Protein AF-A0A6M1UFU8-F1 (afdb_monomer_lite)

Sequence (284 aa):
MKVVQSGPVRTQIQKFKRFLEKAVMFPFAAKMNDRFYYKVQYWKWGRNEVVGYLIMRPDGELVPRNEAAPVLKLFEGYNVGAHKWRREVAMEKNKPVGMYKEKLEYLQALRPYYDDRMDNTLKQDMEKMIDMCRYMAGSRERISVIYEKGSQNINQMLARGYLTPEDYQTLSNLLNEVNFINYQGLRKQAATWDSVDRLAELFARQDVALDVELHKKRKRLNKLLQTYTRGKLRKMAEDSIRTYETYTPDKHAVFHSVDELIDAFDRQDEINFQKVNMPLLRNP

Radius of gyration: 25.75 Å; chains: 1; bounding box: 59×34×74 Å

Secondary structure (DSSP, 8-state):
------HHHHHHHHHHPPTTEEEEE-SSEEEETTEEEEEEEEEETTSS-EEEEEEE-TTSPBPPHHHHHHHHHHHHHHHHHHHHIIIIIHHHTT---HHHHHHHHHHHHHHHHHGGG--HHHHHHHHHHHHHHHHHHHHHHHHHHHHHHHHHHHHHHHHHTEE-HHHHHHHHHHHHHHHHHHHHHHHHHHTTHHHHHHHHHHHHH------HHHHHHHHHHHHHHHHHT-HHHHHHHHHHHHHHHT-STTS-----SHHHHHHHHHHHHHHHIIIIIGGGB---

Structure (mmCIF, N/CA/C/O backbone):
data_AF-A0A6M1UFU8-F1
#
_entry.id   AF-A0A6M1UFU8-F1
#
loop_
_atom_site.group_PDB
_atom_site.id
_atom_site.type_symbol
_atom_site.label_atom_id
_atom_site.label_alt_id
_atom_site.label_comp_id
_atom_site.label_asym_id
_atom_site.label_entity_id
_atom_site.label_seq_id
_atom_site.pdbx_PDB_ins_code
_atom_site.Cartn_x
_atom_site.Cartn_y
_atom_site.Cartn_z
_atom_site.occupancy
_atom_site.B_iso_or_equiv
_atom_site.auth_seq_id
_atom_site.auth_comp_id
_atom_site.auth_asym_id
_atom_site.auth_atom_id
_atom_site.pdbx_PDB_model_num
ATOM 1 N N . MET A 1 1 ? -0.886 -4.504 -27.077 1.00 83.38 1 MET A N 1
ATOM 2 C CA . MET A 1 1 ? 0.442 -4.637 -27.728 1.00 83.38 1 MET A CA 1
ATOM 3 C C . MET A 1 1 ? 1.148 -5.852 -27.147 1.00 83.38 1 MET A C 1
ATOM 5 O O . MET A 1 1 ? 1.186 -5.969 -25.932 1.00 83.38 1 MET A O 1
ATOM 9 N N . LYS A 1 2 ? 1.663 -6.774 -27.969 1.00 86.75 2 LYS A N 1
ATOM 10 C CA . LYS A 1 2 ? 2.414 -7.941 -27.474 1.00 86.75 2 LYS A CA 1
ATOM 11 C C . LYS A 1 2 ? 3.906 -7.634 -27.530 1.00 86.75 2 LYS A C 1
ATOM 13 O O . LYS A 1 2 ? 4.393 -7.213 -28.573 1.00 86.75 2 LYS A O 1
ATOM 18 N N . VAL A 1 3 ? 4.625 -7.862 -26.434 1.00 91.50 3 VAL A N 1
ATOM 19 C CA . VAL A 1 3 ? 6.087 -7.740 -26.429 1.00 91.50 3 VAL A CA 1
ATOM 20 C C . VAL A 1 3 ? 6.684 -8.929 -27.181 1.00 91.50 3 VAL A C 1
ATOM 22 O O . VAL A 1 3 ? 6.381 -10.084 -26.875 1.00 91.50 3 VAL A O 1
ATOM 25 N N . VAL A 1 4 ? 7.522 -8.650 -28.179 1.00 92.12 4 VAL A N 1
ATOM 26 C CA . VAL A 1 4 ? 8.141 -9.664 -29.043 1.00 92.12 4 VAL A CA 1
ATOM 27 C C . VAL A 1 4 ? 9.648 -9.463 -29.069 1.00 92.12 4 VAL A C 1
ATOM 29 O O . VAL A 1 4 ? 10.134 -8.361 -29.309 1.00 92.12 4 VAL A O 1
ATOM 32 N N . GLN A 1 5 ? 10.396 -10.545 -28.852 1.00 92.94 5 GLN A N 1
ATOM 33 C CA . GLN A 1 5 ? 11.851 -10.534 -28.955 1.00 92.94 5 GLN A CA 1
ATOM 34 C C . GLN A 1 5 ? 12.266 -10.705 -30.423 1.00 92.94 5 GLN A C 1
ATOM 36 O O . GLN A 1 5 ? 12.589 -11.809 -30.861 1.00 92.94 5 GLN A O 1
ATOM 41 N N . SER A 1 6 ? 12.224 -9.614 -31.189 1.00 94.56 6 SER A N 1
ATOM 42 C CA . SER A 1 6 ? 12.715 -9.587 -32.571 1.00 94.56 6 SER A CA 1
ATOM 43 C C . SER A 1 6 ? 14.232 -9.834 -32.640 1.00 94.56 6 SER A C 1
ATOM 45 O O . SER A 1 6 ? 14.935 -9.775 -31.626 1.00 94.56 6 SER A O 1
ATOM 47 N N . GLY A 1 7 ? 14.757 -10.103 -33.841 1.00 96.69 7 GLY A N 1
ATOM 48 C CA . GLY A 1 7 ? 16.202 -10.231 -34.076 1.00 96.69 7 GLY A CA 1
ATOM 49 C C . GLY A 1 7 ? 17.002 -9.029 -33.546 1.00 96.69 7 GLY A C 1
ATOM 50 O O . GLY A 1 7 ? 17.884 -9.233 -32.711 1.00 96.69 7 GLY A O 1
ATOM 51 N N . PRO A 1 8 ? 16.651 -7.785 -33.927 1.00 96.06 8 PRO A N 1
ATOM 52 C CA . PRO A 1 8 ? 17.291 -6.577 -33.400 1.00 96.06 8 PRO A CA 1
ATOM 53 C C . PRO A 1 8 ? 17.241 -6.455 -31.869 1.00 96.06 8 PRO A C 1
ATOM 55 O O . PRO A 1 8 ? 18.268 -6.204 -31.234 1.00 96.06 8 PRO A O 1
ATOM 58 N N . VAL A 1 9 ? 16.081 -6.716 -31.252 1.00 96.69 9 VAL A N 1
ATOM 59 C CA . VAL A 1 9 ? 15.916 -6.703 -29.786 1.00 96.69 9 VAL A CA 1
ATOM 60 C C . VAL A 1 9 ? 16.824 -7.743 -29.127 1.00 96.69 9 VAL A C 1
ATOM 62 O O . VAL A 1 9 ? 17.511 -7.448 -28.148 1.00 96.69 9 VAL A O 1
ATOM 65 N N . ARG A 1 10 ? 16.882 -8.967 -29.670 1.00 97.31 10 ARG A N 1
ATOM 66 C CA . ARG A 1 10 ? 17.771 -10.025 -29.168 1.00 97.31 10 ARG A CA 1
ATOM 67 C C . ARG A 1 10 ? 19.238 -9.606 -29.251 1.00 97.31 10 ARG A C 1
ATOM 69 O O . ARG A 1 10 ? 19.966 -9.841 -28.287 1.00 97.31 10 ARG A O 1
ATOM 76 N N . THR A 1 11 ? 19.654 -8.981 -30.350 1.00 97.19 11 THR A N 1
ATOM 77 C CA . THR A 1 11 ? 21.025 -8.486 -30.525 1.00 97.19 11 THR A CA 1
ATOM 78 C C . THR A 1 11 ? 21.390 -7.472 -29.443 1.00 97.19 11 THR A C 1
ATOM 80 O O . THR A 1 11 ? 22.433 -7.627 -28.806 1.00 97.19 11 THR A O 1
ATOM 83 N N . GLN A 1 12 ? 20.517 -6.501 -29.150 1.00 97.25 12 GLN A N 1
ATOM 84 C CA . GLN A 1 12 ? 20.777 -5.546 -28.065 1.00 97.25 12 GLN A CA 1
ATOM 85 C C . GLN A 1 12 ? 20.828 -6.217 -26.692 1.00 97.25 12 GLN A C 1
ATOM 87 O O . GLN A 1 12 ? 21.729 -5.935 -25.904 1.00 97.25 12 GLN A O 1
ATOM 92 N N . ILE A 1 13 ? 19.908 -7.146 -26.410 1.00 97.12 13 ILE A N 1
ATOM 93 C CA . ILE A 1 13 ? 19.909 -7.888 -25.142 1.00 97.12 13 ILE A CA 1
ATOM 94 C C . ILE A 1 13 ? 21.243 -8.610 -24.933 1.00 97.12 13 ILE A C 1
ATOM 96 O O . ILE A 1 13 ? 21.807 -8.539 -23.846 1.00 97.12 13 ILE A O 1
ATOM 100 N N . GLN A 1 14 ? 21.764 -9.295 -25.956 1.00 97.31 14 GLN A N 1
ATOM 101 C CA . GLN A 1 14 ? 23.040 -10.006 -25.830 1.00 97.31 14 GLN A CA 1
ATOM 102 C C . GLN A 1 14 ? 24.228 -9.051 -25.716 1.00 97.31 14 GLN A C 1
ATOM 104 O O . GLN A 1 14 ? 25.108 -9.297 -24.898 1.00 97.31 14 GLN A O 1
ATOM 109 N N . LYS A 1 15 ? 24.227 -7.940 -26.463 1.00 97.12 15 LYS A N 1
ATOM 110 C CA . LYS A 1 15 ? 25.291 -6.926 -26.403 1.00 97.12 15 LYS A CA 1
ATOM 111 C C . LYS A 1 15 ? 25.481 -6.358 -24.993 1.00 97.12 15 LYS A C 1
ATOM 113 O O . LYS A 1 15 ? 26.609 -6.106 -24.586 1.00 97.12 15 LYS A O 1
ATOM 118 N N . PHE A 1 16 ? 24.391 -6.149 -24.256 1.00 96.56 16 PHE A N 1
ATOM 119 C CA . PHE A 1 16 ? 24.431 -5.552 -22.917 1.00 96.56 16 PHE A CA 1
ATOM 120 C C . PHE A 1 16 ? 24.433 -6.574 -21.782 1.00 96.56 16 PHE A C 1
ATOM 122 O O . PHE A 1 16 ? 24.584 -6.172 -20.629 1.00 96.56 16 PHE A O 1
ATOM 129 N N . LYS A 1 17 ? 24.274 -7.869 -22.070 1.00 97.31 17 LYS A N 1
ATOM 130 C CA . LYS A 1 17 ? 24.347 -8.953 -21.086 1.00 97.31 17 LYS A CA 1
ATOM 131 C C . LYS A 1 17 ? 25.803 -9.199 -20.680 1.00 97.31 17 LYS A C 1
ATOM 133 O O . LYS A 1 17 ? 26.662 -9.377 -21.537 1.00 97.31 17 LYS A O 1
ATOM 138 N N . ARG A 1 18 ? 26.083 -9.270 -19.377 1.00 95.94 18 ARG A N 1
ATOM 139 C CA . ARG A 1 18 ? 27.411 -9.631 -18.847 1.00 95.94 18 ARG A CA 1
ATOM 140 C C . ARG A 1 18 ? 27.478 -11.112 -18.460 1.00 95.94 18 ARG A C 1
ATOM 142 O O . ARG A 1 18 ? 26.471 -11.828 -18.456 1.00 95.94 18 ARG A O 1
ATOM 149 N N . PHE A 1 19 ? 28.688 -11.583 -18.156 1.00 94.38 19 PHE A N 1
ATOM 150 C CA . PHE A 1 19 ? 28.923 -12.948 -17.684 1.00 94.38 19 PHE A CA 1
ATOM 151 C C . PHE A 1 19 ? 28.089 -13.248 -16.427 1.00 94.38 19 PHE A C 1
ATOM 153 O O . PHE A 1 19 ? 27.967 -12.400 -15.546 1.00 94.38 19 PHE A O 1
ATOM 160 N N . LEU A 1 20 ? 27.517 -14.457 -16.358 1.00 93.56 20 LEU A N 1
ATOM 161 C CA . LEU A 1 20 ? 26.624 -14.906 -15.278 1.00 93.56 20 LEU A CA 1
ATOM 162 C C . LEU A 1 20 ? 25.387 -14.025 -15.066 1.00 93.56 20 LEU A C 1
ATOM 164 O O . LEU A 1 20 ? 24.912 -13.880 -13.945 1.00 93.56 20 LEU A O 1
ATOM 168 N N . GLU A 1 21 ? 24.821 -13.471 -16.135 1.00 96.88 21 GLU A N 1
ATOM 169 C CA . GLU A 1 21 ? 23.524 -12.798 -16.077 1.00 96.88 21 GLU A CA 1
ATOM 170 C C . GLU A 1 21 ? 22.443 -13.566 -16.842 1.00 96.88 21 GLU A C 1
ATOM 172 O O . GLU A 1 21 ? 22.703 -14.223 -17.853 1.00 96.88 21 GLU A O 1
ATOM 177 N N . LYS A 1 22 ? 21.196 -13.441 -16.392 1.00 96.06 22 LYS A N 1
ATOM 178 C CA . LYS A 1 22 ? 19.994 -13.858 -17.114 1.00 96.06 22 LYS A CA 1
ATOM 179 C C . LYS A 1 22 ? 19.194 -12.615 -17.492 1.00 96.06 22 LYS A C 1
ATOM 181 O O . LYS A 1 22 ? 18.740 -11.884 -16.618 1.00 96.06 22 LYS A O 1
ATOM 186 N N . ALA A 1 23 ? 19.004 -12.394 -18.789 1.00 96.62 23 ALA A N 1
ATOM 187 C CA . ALA A 1 23 ? 18.148 -11.324 -19.284 1.00 96.62 23 ALA A CA 1
ATOM 188 C C . ALA A 1 23 ? 16.681 -11.779 -19.298 1.00 96.62 23 ALA A C 1
ATOM 190 O O . ALA A 1 23 ? 16.369 -12.866 -19.789 1.00 96.62 23 ALA A O 1
ATOM 191 N N . VAL A 1 24 ? 15.789 -10.944 -18.774 1.00 95.81 24 VAL A N 1
ATOM 192 C CA . VAL A 1 24 ? 14.343 -11.169 -18.727 1.00 95.81 24 VAL A CA 1
ATOM 193 C C . VAL A 1 24 ? 13.651 -9.934 -19.282 1.00 95.81 24 VAL A C 1
ATOM 195 O O . VAL A 1 24 ? 13.806 -8.835 -18.754 1.00 95.81 24 VAL A O 1
ATOM 198 N N . MET A 1 25 ? 12.895 -10.110 -20.359 1.00 95.50 25 MET A N 1
ATOM 199 C CA . MET A 1 25 ? 12.090 -9.042 -20.943 1.00 95.50 25 MET A CA 1
ATOM 200 C C . MET A 1 25 ? 10.724 -8.991 -20.256 1.00 95.50 25 MET A C 1
ATOM 202 O O . MET A 1 25 ? 10.138 -10.037 -19.969 1.00 95.50 25 MET A O 1
ATOM 206 N N . PHE A 1 26 ? 10.224 -7.788 -19.978 1.00 94.12 26 PHE A N 1
ATOM 207 C CA . PHE A 1 26 ? 8.909 -7.618 -19.362 1.00 94.12 26 PHE A CA 1
ATOM 208 C C . PHE A 1 26 ? 7.795 -8.074 -20.316 1.00 94.12 26 PHE A C 1
ATOM 210 O O . PHE A 1 26 ? 7.915 -7.886 -21.527 1.00 94.12 26 PHE A O 1
ATOM 217 N N . PRO A 1 27 ? 6.702 -8.668 -19.799 1.00 93.38 27 PRO A N 1
ATOM 218 C CA . PRO A 1 27 ? 5.644 -9.229 -20.641 1.00 93.38 27 PRO A CA 1
ATOM 219 C C . PRO A 1 27 ? 4.710 -8.170 -21.255 1.00 93.38 27 PRO A C 1
ATOM 221 O O . PRO A 1 27 ? 3.851 -8.515 -22.062 1.00 93.38 27 PRO A O 1
ATOM 224 N N . PHE A 1 28 ? 4.870 -6.896 -20.893 1.00 95.31 28 PHE A N 1
ATOM 225 C CA . PHE A 1 28 ? 4.115 -5.755 -21.415 1.00 95.31 28 PHE A CA 1
ATOM 226 C C . PHE A 1 28 ? 5.059 -4.591 -21.746 1.00 95.31 28 PHE A C 1
ATOM 228 O O . PHE A 1 28 ? 6.160 -4.494 -21.199 1.00 95.31 28 PHE A O 1
ATOM 235 N N . ALA A 1 29 ? 4.628 -3.717 -22.655 1.00 97.44 29 ALA A N 1
ATOM 236 C CA . ALA A 1 29 ? 5.361 -2.506 -23.027 1.00 97.44 29 ALA A CA 1
ATOM 237 C C . ALA A 1 29 ? 4.971 -1.319 -22.130 1.00 97.44 29 ALA A C 1
ATOM 239 O O . ALA A 1 29 ? 3.960 -1.377 -21.435 1.00 97.44 29 ALA A O 1
ATOM 240 N N . ALA A 1 30 ? 5.722 -0.223 -22.191 1.00 97.94 30 ALA A N 1
ATOM 241 C CA . ALA A 1 30 ? 5.277 1.085 -21.710 1.00 97.94 30 ALA A CA 1
ATOM 242 C C . ALA A 1 30 ? 4.992 1.995 -22.909 1.00 97.94 30 ALA A C 1
ATOM 244 O O . ALA A 1 30 ? 5.752 1.965 -23.876 1.00 97.94 30 ALA A O 1
ATOM 245 N N . LYS A 1 31 ? 3.918 2.788 -22.862 1.00 98.06 31 LYS A N 1
ATOM 246 C CA . LYS A 1 31 ? 3.615 3.847 -23.829 1.00 98.06 31 LYS A CA 1
ATOM 247 C C . LYS A 1 31 ? 3.863 5.201 -23.167 1.00 98.06 31 LYS A C 1
ATOM 249 O O . LYS A 1 31 ? 3.237 5.503 -22.157 1.00 98.06 31 LYS A O 1
ATOM 254 N N . MET A 1 32 ? 4.749 6.010 -23.737 1.00 97.06 32 MET A N 1
ATOM 255 C CA . MET A 1 32 ? 5.060 7.360 -23.255 1.00 97.06 32 MET A CA 1
ATOM 256 C C . MET A 1 32 ? 5.372 8.263 -24.452 1.00 97.06 32 MET A C 1
ATOM 258 O O . MET A 1 32 ? 6.133 7.863 -25.332 1.00 97.06 32 MET A O 1
ATOM 262 N N . ASN A 1 33 ? 4.772 9.457 -24.505 1.00 94.50 33 ASN A N 1
ATOM 263 C CA . ASN A 1 33 ? 4.902 10.397 -25.631 1.00 94.50 33 ASN A CA 1
ATOM 264 C C . ASN A 1 33 ? 4.627 9.728 -26.994 1.00 94.50 33 ASN A C 1
ATOM 266 O O . ASN A 1 33 ? 5.437 9.805 -27.914 1.00 94.50 33 ASN A O 1
ATOM 270 N N . ASP A 1 34 ? 3.533 8.963 -27.068 1.00 94.88 34 ASP A N 1
ATOM 271 C CA . ASP A 1 34 ? 3.112 8.175 -28.238 1.00 94.88 34 ASP A CA 1
ATOM 272 C C . ASP A 1 34 ? 4.106 7.142 -28.783 1.00 94.88 34 ASP A C 1
ATOM 274 O O . ASP A 1 34 ? 3.875 6.532 -29.827 1.00 94.88 34 ASP A O 1
ATOM 278 N N . ARG A 1 35 ? 5.160 6.842 -28.024 1.00 96.81 35 ARG A N 1
ATOM 279 C CA . ARG A 1 35 ? 6.128 5.790 -28.336 1.00 96.81 35 ARG A CA 1
ATOM 280 C C . ARG A 1 35 ? 5.985 4.621 -27.384 1.00 96.81 35 ARG A C 1
ATOM 282 O O . ARG A 1 35 ? 5.637 4.792 -26.216 1.00 96.81 35 ARG A O 1
ATOM 289 N N . PHE A 1 36 ? 6.277 3.429 -27.893 1.00 97.88 36 PHE A N 1
ATOM 290 C CA . PHE A 1 36 ? 6.346 2.218 -27.089 1.00 97.88 36 PHE A CA 1
ATOM 291 C C . PHE A 1 36 ? 7.785 1.915 -26.697 1.00 97.88 36 PHE A C 1
ATOM 293 O O . PHE A 1 36 ? 8.712 2.149 -27.470 1.00 97.88 36 PHE A O 1
ATOM 300 N N . TYR A 1 37 ? 7.945 1.333 -25.516 1.00 98.38 37 TYR A N 1
ATOM 301 C CA . TYR A 1 37 ? 9.231 0.941 -24.969 1.00 98.38 37 TYR A CA 1
ATOM 302 C C . TYR A 1 37 ? 9.143 -0.452 -24.363 1.00 98.38 37 TYR A C 1
ATOM 304 O O . TYR A 1 37 ? 8.161 -0.816 -23.708 1.00 98.38 37 TYR A O 1
ATOM 312 N N . TYR A 1 38 ? 10.200 -1.224 -24.557 1.00 98.25 38 TYR A N 1
ATOM 313 C CA . TYR A 1 38 ? 10.443 -2.491 -23.895 1.00 98.25 38 TYR A CA 1
ATOM 314 C C . TYR A 1 38 ? 11.459 -2.302 -22.781 1.00 98.25 38 TYR A C 1
ATOM 316 O O . TYR A 1 38 ? 12.407 -1.526 -22.899 1.00 98.25 38 TYR A O 1
ATOM 324 N N . LYS A 1 39 ? 11.262 -3.067 -21.710 1.00 97.88 39 LYS A N 1
ATOM 325 C CA . LYS A 1 39 ? 12.183 -3.155 -20.586 1.00 97.88 39 LYS A CA 1
ATOM 326 C C . 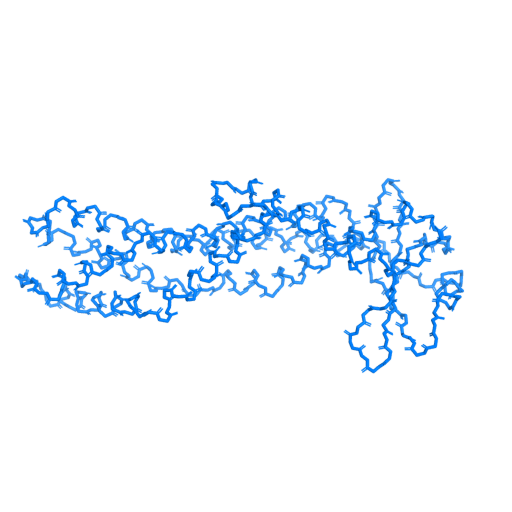LYS A 1 39 ? 12.765 -4.551 -20.497 1.00 97.88 39 LYS A C 1
ATOM 328 O O . LYS A 1 39 ? 12.044 -5.552 -20.536 1.00 97.88 39 LYS A O 1
ATOM 333 N N . VAL A 1 40 ? 14.072 -4.595 -20.295 1.00 98.06 40 VAL A N 1
ATOM 334 C CA . VAL A 1 40 ? 14.831 -5.807 -20.008 1.00 98.06 40 VAL A CA 1
ATOM 335 C C . VAL A 1 40 ? 15.481 -5.653 -18.639 1.00 98.06 40 VAL A C 1
ATOM 337 O O . VAL A 1 40 ? 16.096 -4.627 -18.353 1.00 98.06 40 VAL A O 1
ATOM 340 N N . GLN A 1 41 ? 15.344 -6.676 -17.801 1.00 97.56 41 GLN A N 1
ATOM 341 C CA . GLN A 1 41 ? 16.050 -6.813 -16.530 1.00 97.56 41 GLN A CA 1
ATOM 342 C C . GLN A 1 41 ? 17.150 -7.862 -16.656 1.00 97.56 41 GLN A C 1
ATOM 344 O O . GLN A 1 41 ? 16.915 -8.955 -17.174 1.00 97.56 41 GLN A O 1
ATOM 349 N N . TYR A 1 42 ? 18.333 -7.552 -16.140 1.00 98.06 42 TYR A N 1
ATOM 350 C CA . TYR A 1 42 ? 19.443 -8.491 -16.029 1.00 98.06 42 TYR A CA 1
ATOM 351 C C . TYR A 1 42 ? 19.558 -8.951 -14.583 1.00 98.06 42 TYR A C 1
ATOM 353 O O . TYR A 1 42 ? 19.794 -8.150 -13.681 1.00 98.06 42 TYR A O 1
ATOM 361 N N . TRP A 1 43 ? 19.386 -10.250 -14.374 1.00 97.25 43 TRP A N 1
ATOM 362 C CA . TRP A 1 43 ? 19.462 -10.899 -13.072 1.00 97.25 43 TRP A CA 1
ATOM 363 C C . TRP A 1 43 ? 20.802 -11.597 -12.925 1.00 97.25 43 TRP A C 1
ATOM 365 O O . TRP A 1 43 ? 21.224 -12.308 -13.839 1.00 97.25 43 TRP A O 1
ATOM 375 N N . LYS A 1 44 ? 21.460 -11.436 -11.780 1.00 95.00 44 LYS A N 1
ATOM 376 C CA . LYS A 1 44 ? 22.705 -12.150 -11.495 1.00 95.00 44 LYS A CA 1
ATOM 377 C C . LYS A 1 44 ? 22.418 -13.635 -11.276 1.00 95.00 44 LYS A C 1
ATOM 379 O O . LYS A 1 44 ? 21.535 -14.007 -10.518 1.00 95.00 44 LYS A O 1
ATOM 384 N N . TRP A 1 45 ? 23.151 -14.518 -11.937 1.00 91.00 45 TRP A N 1
ATOM 385 C CA . TRP A 1 45 ? 22.956 -15.956 -11.787 1.00 91.00 45 TRP A CA 1
ATOM 386 C C . TRP A 1 45 ? 23.282 -16.396 -10.352 1.00 91.00 45 TRP A C 1
ATOM 388 O O . TRP A 1 45 ? 24.257 -15.937 -9.755 1.00 91.00 45 TRP A O 1
ATOM 398 N N . GLY A 1 46 ? 22.436 -17.257 -9.782 1.00 87.56 46 GLY A N 1
ATOM 399 C CA . GLY A 1 46 ? 22.566 -17.732 -8.401 1.00 87.56 46 GLY A CA 1
ATOM 400 C C . GLY A 1 46 ? 22.197 -16.708 -7.318 1.00 87.56 46 GLY A C 1
ATOM 401 O O . GLY A 1 46 ? 22.247 -17.047 -6.139 1.00 87.56 46 GLY A O 1
ATOM 402 N N . ARG A 1 47 ? 21.809 -15.476 -7.681 1.00 82.81 47 ARG A N 1
ATOM 403 C CA . ARG A 1 47 ? 21.311 -14.457 -6.743 1.00 82.81 47 ARG A CA 1
ATOM 404 C C . ARG A 1 47 ? 19.996 -13.881 -7.265 1.00 82.81 47 ARG A C 1
ATOM 406 O O . ARG A 1 47 ? 19.898 -13.512 -8.425 1.00 82.81 47 ARG A O 1
ATOM 413 N N . ASN A 1 48 ? 18.976 -13.758 -6.420 1.00 87.62 48 ASN A N 1
ATOM 414 C CA . ASN A 1 48 ? 17.721 -13.089 -6.797 1.00 87.62 48 ASN A CA 1
ATOM 415 C C . ASN A 1 48 ? 17.893 -11.558 -6.774 1.00 87.62 48 ASN A C 1
ATOM 417 O O . ASN A 1 48 ? 17.182 -10.854 -6.065 1.00 87.62 48 ASN A O 1
ATOM 421 N N . GLU A 1 49 ? 18.877 -11.055 -7.517 1.00 92.50 49 GLU A N 1
ATOM 422 C CA . GLU A 1 49 ? 19.325 -9.664 -7.511 1.00 92.50 49 GLU A CA 1
ATOM 423 C C . GLU A 1 49 ? 19.353 -9.119 -8.943 1.00 92.50 49 GLU A C 1
ATOM 425 O O . GLU A 1 49 ? 19.961 -9.717 -9.842 1.00 92.50 49 GLU A O 1
ATOM 430 N N . VAL A 1 50 ? 18.697 -7.975 -9.150 1.00 94.69 50 VAL A N 1
ATOM 431 C CA . VAL A 1 50 ? 18.751 -7.250 -10.420 1.00 94.69 50 VAL A CA 1
ATOM 432 C C . VAL A 1 50 ? 20.031 -6.427 -10.466 1.00 94.69 50 VAL A C 1
ATOM 434 O O . VAL A 1 50 ? 20.297 -5.623 -9.582 1.00 94.69 50 VAL A O 1
ATOM 437 N N . VAL A 1 51 ? 20.815 -6.621 -11.523 1.00 97.06 51 VAL A N 1
ATOM 438 C CA . VAL A 1 51 ? 22.118 -5.969 -11.739 1.00 97.06 51 VAL A CA 1
ATOM 439 C C . VAL A 1 51 ? 22.138 -5.099 -12.995 1.00 97.06 51 VAL A C 1
ATOM 441 O O . VAL A 1 51 ? 23.187 -4.609 -13.423 1.00 97.06 51 VAL A O 1
ATOM 444 N N . GLY A 1 52 ? 20.990 -4.927 -13.647 1.00 97.75 52 GLY A N 1
ATOM 445 C CA . GLY A 1 52 ? 20.901 -4.077 -14.818 1.00 97.75 52 GLY A CA 1
ATOM 446 C C . GLY A 1 52 ? 19.503 -3.906 -15.377 1.00 97.75 52 GLY A C 1
ATOM 447 O O . GLY A 1 52 ? 18.703 -4.843 -15.375 1.00 97.75 52 GLY A O 1
ATOM 448 N N . TYR A 1 53 ? 19.275 -2.737 -15.963 1.00 98.25 53 TYR A N 1
ATOM 449 C CA . TYR A 1 53 ? 18.102 -2.414 -16.761 1.00 98.25 53 TYR A CA 1
ATOM 450 C C . TYR A 1 53 ? 18.516 -1.941 -18.148 1.00 98.25 53 TYR A C 1
ATOM 452 O O . TYR A 1 53 ? 19.524 -1.252 -18.301 1.00 98.25 53 TYR A O 1
ATOM 460 N N . LEU A 1 54 ? 17.719 -2.279 -19.156 1.00 98.38 54 LEU A N 1
ATOM 461 C CA . LEU A 1 54 ? 17.847 -1.724 -20.499 1.00 98.38 54 LEU A CA 1
ATOM 462 C C . LEU A 1 54 ? 16.460 -1.382 -21.033 1.00 98.38 54 LEU A C 1
ATOM 464 O O . LEU A 1 54 ? 15.563 -2.230 -21.019 1.00 98.38 54 LEU A O 1
ATOM 468 N N . ILE A 1 55 ? 16.309 -0.143 -21.487 1.00 98.50 55 ILE A N 1
ATOM 469 C CA . ILE A 1 55 ? 15.114 0.368 -22.152 1.00 98.50 55 ILE A CA 1
ATOM 470 C C . ILE A 1 55 ? 15.404 0.489 -23.645 1.00 98.50 55 ILE A C 1
ATOM 472 O O . ILE A 1 55 ? 16.461 0.971 -24.046 1.00 98.50 55 ILE A O 1
ATOM 476 N N . MET A 1 56 ? 14.484 0.040 -24.482 1.00 97.62 56 MET A N 1
ATOM 477 C CA . MET A 1 56 ? 14.631 0.111 -25.937 1.00 97.62 56 MET A CA 1
ATOM 478 C C . MET A 1 56 ? 13.271 0.245 -26.600 1.00 97.62 56 MET A C 1
ATOM 480 O O . MET A 1 56 ? 12.248 -0.046 -25.979 1.00 97.62 56 MET A O 1
ATOM 484 N N . ARG A 1 57 ? 13.247 0.651 -27.863 1.00 97.25 57 ARG A N 1
ATOM 485 C CA . ARG A 1 57 ? 12.030 0.626 -28.676 1.00 97.25 57 ARG A CA 1
ATOM 486 C C . ARG A 1 57 ? 11.748 -0.792 -29.204 1.00 97.25 57 ARG A C 1
ATOM 488 O O . ARG A 1 57 ? 12.635 -1.650 -29.174 1.00 97.25 57 ARG A O 1
ATOM 495 N N . PRO A 1 58 ? 10.514 -1.083 -29.665 1.00 96.69 58 PRO A N 1
ATOM 496 C CA . PRO A 1 58 ? 10.131 -2.407 -30.165 1.00 96.69 58 PRO A CA 1
ATOM 497 C C . PRO A 1 58 ? 10.953 -2.934 -31.347 1.00 96.69 58 PRO A C 1
ATOM 499 O O . PRO A 1 58 ? 11.047 -4.146 -31.543 1.00 96.69 58 PRO A O 1
ATOM 502 N N . ASP A 1 59 ? 11.540 -2.034 -32.127 1.00 96.44 59 ASP A N 1
ATOM 503 C CA . ASP A 1 59 ? 12.441 -2.322 -33.244 1.00 96.44 59 ASP A CA 1
ATOM 504 C C . ASP A 1 59 ? 13.885 -2.621 -32.801 1.00 96.44 59 ASP A C 1
ATOM 506 O O . ASP A 1 59 ? 14.718 -2.972 -33.632 1.00 96.44 59 ASP A O 1
ATOM 510 N N . GLY A 1 60 ? 14.184 -2.542 -31.499 1.00 95.44 60 GLY A N 1
ATOM 511 C CA . GLY A 1 60 ? 15.518 -2.745 -30.941 1.00 95.44 60 GLY A CA 1
ATOM 512 C C . GLY A 1 60 ? 16.393 -1.491 -30.932 1.00 95.44 60 GLY A C 1
ATOM 513 O O . GLY A 1 60 ? 17.578 -1.604 -30.613 1.00 95.44 60 GLY A O 1
ATOM 514 N N . GLU A 1 61 ? 15.859 -0.309 -31.252 1.00 96.94 61 GLU A N 1
ATOM 515 C CA . GLU A 1 61 ? 16.586 0.953 -31.098 1.00 96.94 61 GLU A CA 1
ATOM 516 C C . GLU A 1 61 ? 16.838 1.243 -29.610 1.00 96.94 61 GLU A C 1
ATOM 518 O O . GLU A 1 61 ? 15.928 1.196 -28.773 1.00 96.94 61 GLU A O 1
ATOM 523 N N . LEU A 1 62 ? 18.091 1.551 -29.269 1.00 96.31 62 LEU A N 1
ATOM 524 C CA . LEU A 1 62 ? 18.446 2.015 -27.933 1.00 96.31 62 LEU A CA 1
ATOM 525 C C . LEU A 1 62 ? 18.148 3.498 -27.810 1.00 96.31 62 LEU A C 1
ATOM 527 O O . LEU A 1 62 ? 18.624 4.301 -28.604 1.00 96.31 62 LEU A O 1
ATOM 531 N N . VAL A 1 63 ? 17.419 3.847 -26.760 1.00 96.75 63 VAL A N 1
ATOM 532 C CA . VAL A 1 63 ? 17.119 5.240 -26.441 1.00 96.75 63 VAL A CA 1
ATOM 533 C C . VAL A 1 63 ? 18.180 5.804 -25.492 1.00 96.75 63 VAL A C 1
ATOM 535 O O . VAL A 1 63 ? 18.731 5.041 -24.683 1.00 96.75 63 VAL A O 1
ATOM 538 N N . PRO A 1 64 ? 18.488 7.108 -25.569 1.00 97.69 64 PRO A N 1
ATOM 539 C CA . PRO A 1 64 ? 19.445 7.735 -24.667 1.00 97.69 64 PRO A CA 1
ATOM 540 C C . PRO A 1 64 ? 18.951 7.688 -23.217 1.00 97.69 64 PRO A C 1
ATOM 542 O O . PRO A 1 64 ? 17.753 7.569 -22.938 1.00 97.69 64 PRO A O 1
ATOM 545 N N . ARG A 1 65 ? 19.879 7.779 -22.265 1.00 97.25 65 ARG A N 1
ATOM 546 C CA . ARG A 1 65 ? 19.616 7.630 -20.828 1.00 97.25 65 ARG A CA 1
ATOM 547 C C . ARG A 1 65 ? 18.537 8.576 -20.296 1.00 97.25 65 ARG A C 1
ATOM 549 O O . ARG A 1 65 ? 17.755 8.168 -19.440 1.00 97.25 65 ARG A O 1
ATOM 556 N N . ASN A 1 66 ? 18.473 9.806 -20.802 1.00 96.88 66 ASN A N 1
ATOM 557 C CA . ASN A 1 66 ? 17.455 10.795 -20.432 1.00 96.88 66 ASN A CA 1
ATOM 558 C C . ASN A 1 66 ? 16.036 10.409 -20.896 1.00 96.88 66 ASN A C 1
ATOM 560 O O . ASN A 1 66 ? 15.080 10.689 -20.181 1.00 96.88 66 ASN A O 1
ATOM 564 N N . GLU A 1 67 ? 15.893 9.731 -22.040 1.00 97.56 67 GLU A N 1
ATOM 565 C CA . GLU A 1 67 ? 14.623 9.154 -22.518 1.00 97.56 67 GLU A CA 1
ATOM 566 C C . GLU A 1 67 ? 14.301 7.847 -21.768 1.00 97.56 67 GLU A C 1
ATOM 568 O O . GLU A 1 67 ? 13.151 7.583 -21.422 1.00 97.56 67 GLU A O 1
ATOM 573 N N . ALA A 1 68 ? 15.320 7.045 -21.444 1.00 98.25 68 ALA A N 1
ATOM 574 C CA . ALA A 1 68 ? 15.165 5.768 -20.747 1.00 98.25 68 ALA A CA 1
ATOM 575 C C . ALA A 1 68 ? 14.747 5.903 -19.273 1.00 98.25 68 ALA A C 1
ATOM 577 O O . ALA A 1 68 ? 13.960 5.096 -18.780 1.00 98.25 68 ALA A O 1
ATOM 578 N N . ALA A 1 69 ? 15.288 6.889 -18.554 1.00 98.00 69 ALA A N 1
ATOM 579 C CA . ALA A 1 69 ? 15.066 7.070 -17.120 1.00 98.00 69 ALA A CA 1
ATOM 580 C C . ALA A 1 69 ? 13.577 7.191 -16.724 1.00 98.00 69 ALA A C 1
ATOM 582 O O . ALA A 1 69 ? 13.136 6.397 -15.888 1.00 98.00 69 ALA A O 1
ATOM 583 N N . PRO A 1 70 ? 12.763 8.091 -17.317 1.00 97.56 70 PRO A N 1
ATOM 584 C CA . PRO A 1 70 ? 11.344 8.195 -16.967 1.00 97.56 70 PRO A CA 1
ATOM 585 C C . PRO A 1 70 ? 10.551 6.931 -17.333 1.00 97.56 70 PRO A C 1
ATOM 587 O O . PRO A 1 70 ? 9.643 6.536 -16.602 1.00 97.56 70 PRO A O 1
ATOM 590 N N . VAL A 1 71 ? 10.926 6.239 -18.413 1.00 98.25 71 VAL A N 1
ATOM 591 C CA . VAL A 1 71 ? 10.316 4.957 -18.793 1.00 98.25 71 VAL A CA 1
ATOM 592 C C . VAL A 1 71 ? 10.639 3.870 -17.764 1.00 98.25 71 VAL A C 1
ATOM 594 O O . VAL A 1 71 ? 9.752 3.112 -17.366 1.00 98.25 71 VAL A O 1
ATOM 597 N N . LEU A 1 72 ? 11.888 3.797 -17.290 1.00 98.00 72 LEU A N 1
ATOM 598 C CA . LEU A 1 72 ? 12.272 2.872 -16.224 1.00 98.00 72 LEU A CA 1
ATOM 599 C C . LEU A 1 72 ? 11.508 3.178 -14.931 1.00 98.00 72 LEU A C 1
ATOM 601 O O . LEU A 1 72 ? 10.991 2.244 -14.317 1.00 98.00 72 LEU A O 1
ATOM 605 N N . LYS A 1 73 ? 11.398 4.459 -14.550 1.00 97.44 73 LYS A N 1
ATOM 606 C CA . LYS A 1 73 ? 10.627 4.894 -13.375 1.00 97.44 73 LYS A CA 1
ATOM 607 C C . LYS A 1 73 ? 9.182 4.410 -13.460 1.00 97.44 73 LYS A C 1
ATOM 609 O O . LYS A 1 73 ? 8.689 3.816 -12.506 1.00 97.44 73 LYS A O 1
ATOM 614 N N . LEU A 1 74 ? 8.548 4.574 -14.622 1.00 97.44 74 LEU A N 1
ATOM 615 C CA . LEU A 1 74 ? 7.189 4.097 -14.872 1.00 97.44 74 LEU A CA 1
ATOM 616 C C . LEU A 1 74 ? 7.068 2.574 -14.676 1.00 97.44 74 LEU A C 1
ATOM 618 O O . LEU A 1 74 ? 6.186 2.106 -13.955 1.00 97.44 74 LEU A O 1
ATOM 622 N N . PHE A 1 75 ? 7.974 1.790 -15.267 1.00 97.25 75 PHE A N 1
ATOM 623 C CA . PHE A 1 75 ? 7.961 0.334 -15.110 1.00 97.25 75 PHE A CA 1
ATOM 624 C C . PHE A 1 75 ? 8.194 -0.126 -13.668 1.00 97.25 75 PHE A C 1
ATOM 626 O O . PHE A 1 75 ? 7.523 -1.054 -13.218 1.00 97.25 75 PHE A O 1
ATOM 633 N N . GLU A 1 76 ? 9.188 0.436 -12.977 1.00 95.25 76 GLU A N 1
ATOM 634 C CA . GLU A 1 76 ? 9.520 0.041 -11.602 1.00 95.25 76 GLU A CA 1
ATOM 635 C C . GLU A 1 76 ? 8.418 0.463 -10.630 1.00 95.25 76 GLU A C 1
ATOM 637 O O . GLU A 1 76 ? 7.927 -0.379 -9.877 1.00 95.25 76 GLU A O 1
ATOM 642 N N . GLY A 1 77 ? 7.956 1.714 -10.714 1.00 94.56 77 GLY A N 1
ATOM 643 C CA . GLY A 1 77 ? 6.876 2.232 -9.877 1.00 94.56 77 GLY A CA 1
ATOM 644 C C . GLY A 1 77 ? 5.600 1.406 -10.020 1.00 94.56 77 GLY A C 1
ATOM 645 O O . GLY A 1 77 ? 5.049 0.932 -9.025 1.00 94.56 77 GLY A O 1
ATOM 646 N N . TYR A 1 78 ? 5.177 1.124 -11.256 1.00 96.12 78 TYR A N 1
ATOM 647 C CA . TYR A 1 78 ? 3.998 0.290 -11.482 1.00 96.12 78 TYR A CA 1
ATOM 648 C C . TYR A 1 78 ? 4.202 -1.155 -11.012 1.00 96.12 78 TYR A C 1
ATOM 650 O O . TYR A 1 78 ? 3.303 -1.731 -10.407 1.00 96.12 78 TYR A O 1
ATOM 658 N N . ASN A 1 79 ? 5.362 -1.770 -11.266 1.00 93.81 79 ASN A N 1
ATOM 659 C CA . ASN A 1 79 ? 5.602 -3.160 -10.872 1.00 93.81 79 ASN A CA 1
ATOM 660 C C . ASN A 1 79 ? 5.615 -3.332 -9.344 1.00 93.81 79 ASN A C 1
ATOM 662 O O . ASN A 1 79 ? 4.994 -4.262 -8.821 1.00 93.81 79 ASN A O 1
ATOM 666 N N . VAL A 1 80 ? 6.272 -2.415 -8.626 1.00 93.00 80 VAL A N 1
ATOM 667 C CA . VAL A 1 80 ? 6.240 -2.369 -7.157 1.00 93.00 80 VAL A CA 1
ATOM 668 C C . VAL A 1 80 ? 4.808 -2.145 -6.674 1.00 93.00 80 VAL A C 1
ATOM 670 O O . VAL A 1 80 ? 4.331 -2.901 -5.824 1.00 93.00 80 VAL A O 1
ATOM 673 N N . GLY A 1 81 ? 4.098 -1.173 -7.252 1.00 95.25 81 GLY A N 1
ATOM 674 C CA . GLY A 1 81 ? 2.709 -0.876 -6.911 1.00 95.25 81 GLY A CA 1
ATOM 675 C C . GLY A 1 81 ? 1.776 -2.072 -7.116 1.00 95.25 81 GLY A C 1
ATOM 676 O O . GLY A 1 81 ? 1.047 -2.456 -6.205 1.00 95.25 81 GLY A O 1
ATOM 677 N N . ALA A 1 82 ? 1.852 -2.741 -8.266 1.00 95.44 82 ALA A N 1
ATOM 678 C CA . ALA A 1 82 ? 1.028 -3.905 -8.587 1.00 95.44 82 ALA A CA 1
ATOM 679 C C . ALA A 1 82 ? 1.332 -5.104 -7.673 1.00 95.44 82 ALA A C 1
ATOM 681 O O . ALA A 1 82 ? 0.422 -5.852 -7.302 1.00 95.44 82 ALA A O 1
ATOM 682 N N . HIS A 1 83 ? 2.594 -5.287 -7.274 1.00 94.81 83 HIS A N 1
ATOM 683 C CA . HIS A 1 83 ? 2.966 -6.307 -6.296 1.00 94.81 83 HIS A CA 1
ATOM 684 C C . HIS A 1 83 ? 2.392 -5.995 -4.903 1.00 94.81 83 HIS A C 1
ATOM 686 O O . HIS A 1 83 ? 1.761 -6.873 -4.305 1.00 94.81 83 HIS A O 1
ATOM 692 N N . LYS A 1 84 ? 2.544 -4.753 -4.413 1.00 95.19 84 LYS A N 1
ATOM 693 C CA . LYS A 1 84 ? 1.927 -4.294 -3.152 1.00 95.19 84 LYS A CA 1
ATOM 694 C C . LYS A 1 84 ? 0.408 -4.457 -3.195 1.00 95.19 84 LYS A C 1
ATOM 696 O O . LYS A 1 84 ? -0.180 -4.987 -2.259 1.00 95.19 84 LYS A O 1
ATOM 701 N N . TRP A 1 85 ? -0.227 -4.122 -4.314 1.00 96.38 85 TRP A N 1
ATOM 702 C CA . TRP A 1 85 ? -1.669 -4.276 -4.501 1.00 96.38 85 TRP A CA 1
ATOM 703 C C . TRP A 1 85 ? -2.142 -5.723 -4.314 1.00 96.38 85 TRP A C 1
ATOM 705 O O . TRP A 1 85 ? -3.058 -6.007 -3.539 1.00 96.38 85 TRP A O 1
ATOM 715 N N . ARG A 1 86 ? -1.480 -6.665 -4.997 1.00 94.06 86 ARG A N 1
ATOM 716 C CA . ARG A 1 86 ? -1.850 -8.089 -4.979 1.00 94.06 86 ARG A CA 1
ATOM 717 C C . ARG A 1 86 ? -1.575 -8.775 -3.648 1.00 94.06 86 ARG A C 1
ATOM 719 O O . ARG A 1 86 ? -2.243 -9.759 -3.348 1.00 94.06 86 ARG A O 1
ATOM 726 N N . ARG A 1 87 ? -0.586 -8.307 -2.885 1.00 94.31 87 ARG A N 1
ATOM 727 C CA . ARG A 1 87 ? -0.194 -8.939 -1.620 1.00 94.31 87 ARG A CA 1
ATOM 728 C C . ARG A 1 87 ? -0.737 -8.199 -0.414 1.00 94.31 87 ARG A C 1
ATOM 730 O O . ARG A 1 87 ? -1.406 -8.809 0.404 1.00 94.31 87 ARG A O 1
ATOM 737 N N . GLU A 1 88 ? -0.461 -6.911 -0.297 1.00 94.31 88 GLU A N 1
ATOM 738 C CA . GLU A 1 88 ? -0.745 -6.128 0.906 1.00 94.31 88 GLU A CA 1
ATOM 739 C C . GLU A 1 88 ? -2.202 -5.658 0.921 1.00 94.31 88 GLU A C 1
AT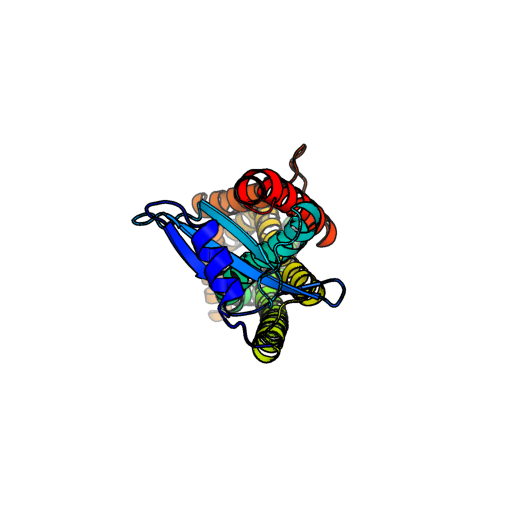OM 741 O O . GLU A 1 88 ? -2.953 -6.018 1.827 1.00 94.31 88 GLU A O 1
ATOM 746 N N . VAL A 1 89 ? -2.654 -4.953 -0.123 1.00 95.56 89 VAL A N 1
ATOM 747 C CA . VAL A 1 89 ? -4.036 -4.430 -0.176 1.00 95.56 89 VAL A CA 1
ATOM 748 C C . VAL A 1 89 ? -5.062 -5.568 -0.213 1.00 95.56 89 VAL A C 1
ATOM 750 O O . VAL A 1 89 ? -6.092 -5.510 0.462 1.00 95.56 89 VAL A O 1
ATOM 753 N N . ALA A 1 90 ? -4.753 -6.652 -0.933 1.00 93.56 90 ALA A N 1
ATOM 754 C CA . ALA A 1 90 ? -5.584 -7.855 -0.963 1.00 93.56 90 ALA A CA 1
ATOM 755 C C . ALA A 1 90 ? -5.766 -8.509 0.422 1.00 93.56 90 ALA A C 1
ATOM 757 O O . ALA A 1 90 ? -6.818 -9.093 0.686 1.00 93.56 90 ALA A O 1
ATOM 758 N N . MET A 1 91 ? -4.768 -8.421 1.309 1.00 94.19 91 MET A N 1
ATOM 759 C CA . MET A 1 91 ? -4.895 -8.885 2.694 1.00 94.19 91 MET A CA 1
ATOM 760 C C . MET A 1 91 ? -5.697 -7.892 3.539 1.00 94.19 91 MET A C 1
ATOM 762 O O . MET A 1 91 ? -6.612 -8.301 4.256 1.00 94.19 91 MET A O 1
ATOM 766 N N . GLU A 1 92 ? -5.404 -6.595 3.431 1.00 93.44 92 GLU A N 1
ATOM 767 C CA . GLU A 1 92 ? -6.058 -5.557 4.238 1.00 93.44 92 GLU A CA 1
ATOM 768 C C . GLU A 1 92 ? -7.574 -5.481 3.988 1.00 93.44 92 GLU A C 1
ATOM 770 O O . GLU A 1 92 ? -8.344 -5.375 4.946 1.00 93.44 92 GLU A O 1
ATOM 775 N N . LYS A 1 93 ? -8.047 -5.668 2.744 1.00 94.31 93 LYS A N 1
ATOM 776 C CA . LYS A 1 93 ? -9.496 -5.693 2.440 1.00 94.31 93 LYS A CA 1
ATOM 777 C C . LYS A 1 93 ? -10.253 -6.818 3.165 1.00 94.31 93 LYS A C 1
ATOM 779 O O . LYS A 1 93 ? -11.457 -6.723 3.388 1.00 94.31 93 LYS A O 1
ATOM 784 N N . ASN A 1 94 ? -9.554 -7.896 3.521 1.00 92.25 94 ASN A N 1
ATOM 785 C CA . ASN A 1 94 ? -10.127 -9.080 4.161 1.00 92.25 94 ASN A CA 1
ATOM 786 C C . ASN A 1 94 ? -9.866 -9.110 5.676 1.00 92.25 94 ASN A C 1
ATOM 788 O O . ASN A 1 94 ? -10.270 -10.058 6.353 1.00 92.25 94 ASN A O 1
ATOM 792 N N . LYS A 1 95 ? -9.198 -8.090 6.226 1.00 91.75 95 LYS A N 1
ATOM 793 C CA . LYS A 1 95 ? -8.810 -8.054 7.636 1.00 91.75 95 LYS A CA 1
ATOM 794 C C . LYS A 1 95 ? -10.038 -8.152 8.548 1.00 91.75 95 LYS A C 1
ATOM 796 O O . LYS A 1 95 ? -11.047 -7.473 8.312 1.00 91.75 95 LYS A O 1
ATOM 801 N N . PRO A 1 96 ? -9.996 -8.989 9.599 1.00 92.31 96 PRO A N 1
ATOM 802 C CA . PRO A 1 96 ? -11.138 -9.165 10.479 1.00 92.31 96 PRO A CA 1
ATOM 803 C C . PRO A 1 96 ? -11.394 -7.892 11.294 1.00 92.31 96 PRO A C 1
ATOM 805 O O . PRO A 1 96 ? -10.582 -7.485 12.120 1.00 92.31 96 PRO A O 1
ATOM 808 N N . VAL A 1 97 ? -12.574 -7.296 11.100 1.00 94.44 97 VAL A N 1
ATOM 809 C CA . VAL A 1 97 ? -13.044 -6.119 11.860 1.00 94.44 97 VAL A CA 1
ATOM 810 C C . VAL A 1 97 ? -14.092 -6.464 12.922 1.00 94.44 97 VAL A C 1
ATOM 812 O O . VAL A 1 97 ? -14.612 -5.573 13.591 1.00 94.44 97 VAL A O 1
ATOM 815 N N . GLY A 1 98 ? -14.404 -7.755 13.095 1.00 93.38 98 GLY A N 1
ATOM 816 C CA . GLY A 1 98 ? -15.455 -8.235 14.000 1.00 93.38 98 GLY A CA 1
ATOM 817 C C . GLY A 1 98 ? -15.295 -7.722 15.431 1.00 93.38 98 GLY A C 1
ATOM 818 O O . GLY A 1 98 ? -16.262 -7.255 16.017 1.00 93.38 98 GLY A O 1
ATOM 819 N N . MET A 1 99 ? -14.061 -7.673 15.944 1.00 93.44 99 MET A N 1
ATOM 820 C CA . MET A 1 99 ? -13.791 -7.144 17.285 1.00 93.44 99 MET A CA 1
ATOM 821 C C . MET A 1 99 ? -14.162 -5.663 17.453 1.00 93.44 99 MET A C 1
ATOM 823 O O . MET A 1 99 ? -14.539 -5.257 18.546 1.00 93.44 99 MET A O 1
ATOM 827 N N . TYR A 1 100 ? -14.053 -4.838 16.406 1.00 95.50 100 TYR A N 1
ATOM 828 C CA . TYR A 1 100 ? -14.451 -3.427 16.479 1.00 95.50 100 TYR A CA 1
ATOM 829 C C . TYR A 1 100 ? -15.969 -3.277 16.427 1.00 95.50 100 TYR A C 1
ATOM 831 O O . TYR A 1 100 ? -16.513 -2.465 17.166 1.00 95.50 100 TYR A O 1
ATOM 839 N N . LYS A 1 101 ? -16.649 -4.096 15.615 1.00 96.50 101 LYS A N 1
ATOM 840 C CA . LYS A 1 101 ? -18.118 -4.142 15.567 1.00 96.50 101 LYS A CA 1
ATOM 841 C C . LYS A 1 101 ? -18.709 -4.598 16.901 1.00 96.50 101 LYS A C 1
ATOM 843 O O . LYS A 1 101 ? -19.601 -3.943 17.419 1.00 96.50 101 LYS A O 1
ATOM 848 N N . GLU A 1 102 ? -18.145 -5.658 17.478 1.00 96.56 102 GLU A N 1
ATOM 849 C CA . GLU A 1 102 ? -18.540 -6.195 18.783 1.00 96.56 102 GLU A CA 1
ATOM 850 C C . GLU A 1 102 ? -18.345 -5.147 19.898 1.00 96.56 102 GLU A C 1
ATOM 852 O O . GLU A 1 102 ? -19.259 -4.880 20.673 1.00 96.56 102 GLU A O 1
ATOM 857 N N . LYS A 1 103 ? -17.181 -4.478 19.940 1.00 96.19 103 LYS A N 1
ATOM 858 C CA . LYS A 1 103 ? -16.938 -3.376 20.889 1.00 96.19 103 LYS A CA 1
ATOM 859 C C . LYS A 1 103 ? -17.934 -2.229 20.717 1.00 96.19 103 LYS A C 1
ATOM 861 O O . LYS A 1 103 ? -18.449 -1.741 21.716 1.00 96.19 103 LYS A O 1
ATOM 866 N N . LEU A 1 104 ? -18.191 -1.805 19.478 1.00 97.00 104 LEU A N 1
ATOM 867 C CA . LEU A 1 104 ? -19.132 -0.728 19.173 1.00 97.00 104 LEU A CA 1
ATOM 868 C C . LEU A 1 104 ? -20.536 -1.054 19.694 1.00 97.00 104 LEU A C 1
ATOM 870 O O . LEU A 1 104 ? -21.113 -0.246 20.415 1.00 97.00 104 LEU A O 1
ATOM 874 N N . GLU A 1 105 ? -21.038 -2.250 19.384 1.00 97.69 105 GLU A N 1
ATOM 875 C CA . GLU A 1 105 ? -22.350 -2.711 19.840 1.00 97.69 105 GLU A CA 1
ATOM 876 C C . GLU A 1 105 ? -22.444 -2.703 21.372 1.00 97.69 105 GLU A C 1
ATOM 878 O O . GLU A 1 105 ? -23.412 -2.196 21.937 1.00 97.69 105 GLU A O 1
ATOM 883 N N . TYR A 1 106 ? -21.431 -3.230 22.066 1.00 97.62 106 TYR A N 1
ATOM 884 C CA . TYR A 1 106 ? -21.459 -3.307 23.527 1.00 97.62 106 TYR A CA 1
ATOM 885 C C . TYR A 1 106 ? -21.334 -1.943 24.195 1.00 97.62 106 TYR A C 1
ATOM 887 O O . TYR A 1 106 ? -22.031 -1.697 25.174 1.00 97.62 106 TYR A O 1
ATOM 895 N N . LEU A 1 107 ? -20.488 -1.053 23.670 1.00 96.81 107 LEU A N 1
ATOM 896 C CA . LEU A 1 107 ? -20.385 0.320 24.167 1.00 96.81 107 LEU A CA 1
ATOM 897 C C . LEU A 1 107 ? -21.733 1.038 24.042 1.00 96.81 107 LE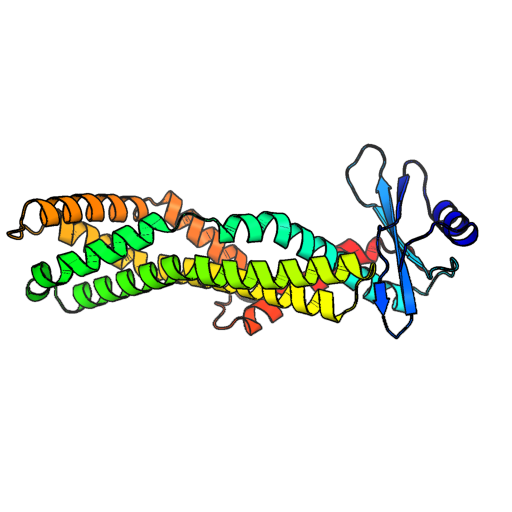U A C 1
ATOM 899 O O . LEU A 1 107 ? -22.190 1.639 25.008 1.00 96.81 107 LEU A O 1
ATOM 903 N N . GLN A 1 108 ? -22.404 0.913 22.895 1.00 97.19 108 GLN A N 1
ATOM 904 C CA . GLN A 1 108 ? -23.716 1.524 22.671 1.00 97.19 108 GLN A CA 1
ATOM 905 C C . GLN A 1 108 ? -24.805 0.929 23.570 1.00 97.19 108 GLN A C 1
ATOM 907 O O . GLN A 1 108 ? -25.605 1.676 24.123 1.00 97.19 108 GLN A O 1
ATOM 912 N N . ALA A 1 109 ? -24.816 -0.394 23.753 1.00 97.12 109 ALA A N 1
ATOM 913 C CA . ALA A 1 109 ? -25.797 -1.065 24.603 1.00 97.12 109 ALA A CA 1
ATOM 914 C C . ALA A 1 109 ? -25.617 -0.738 26.095 1.00 97.12 109 ALA A C 1
ATOM 916 O O . ALA A 1 109 ? -26.600 -0.641 26.823 1.00 97.12 109 ALA A O 1
ATOM 917 N N . LEU A 1 110 ? -24.374 -0.577 26.558 1.00 95.81 110 LEU A N 1
ATOM 918 C CA . LEU A 1 110 ? -24.072 -0.310 27.967 1.00 95.81 110 LEU A CA 1
ATOM 919 C C . LEU A 1 110 ? -24.158 1.175 28.325 1.00 95.81 110 LEU A C 1
ATOM 921 O O . LEU A 1 110 ? -24.420 1.487 29.484 1.00 95.81 110 LEU A O 1
ATOM 925 N N . ARG A 1 111 ? -23.971 2.088 27.362 1.00 95.31 111 ARG A N 1
ATOM 926 C CA . ARG A 1 111 ? -23.946 3.540 27.602 1.00 95.31 111 ARG A CA 1
ATOM 927 C C . ARG A 1 111 ? -25.119 4.051 28.455 1.00 95.31 111 ARG A C 1
ATOM 929 O O . ARG A 1 111 ? -24.827 4.713 29.448 1.00 95.31 111 ARG A O 1
ATOM 936 N N . PRO A 1 112 ? -26.398 3.713 28.184 1.00 95.38 112 PRO A N 1
ATOM 937 C CA . PRO A 1 112 ? -27.524 4.225 28.974 1.00 95.38 112 PRO A CA 1
ATOM 938 C C . PRO A 1 112 ? -27.471 3.850 30.461 1.00 95.38 112 PRO A C 1
ATOM 940 O O . PRO A 1 112 ? -27.985 4.576 31.298 1.00 95.38 112 PRO A O 1
ATOM 943 N N . TYR A 1 113 ? -26.827 2.731 30.799 1.00 94.81 113 TYR A N 1
ATOM 944 C CA . TYR A 1 113 ? -26.749 2.213 32.169 1.00 94.81 113 TYR A CA 1
ATOM 945 C C . TYR A 1 113 ? -25.596 2.816 32.976 1.00 94.81 113 TYR A C 1
ATOM 947 O O . TYR A 1 113 ? -25.560 2.707 34.202 1.00 94.81 113 TYR A O 1
ATOM 955 N N . TYR A 1 114 ? -24.635 3.425 32.284 1.00 93.44 114 TYR A N 1
ATOM 956 C CA . TYR A 1 114 ? -23.456 4.043 32.879 1.00 93.44 114 TYR A CA 1
ATOM 957 C C . TYR A 1 114 ? -23.482 5.572 32.772 1.00 93.44 114 TYR A C 1
ATOM 959 O O . TYR A 1 114 ? -22.644 6.212 33.397 1.00 93.44 114 TYR A O 1
ATOM 967 N N . ASP A 1 115 ? -24.416 6.173 32.023 1.00 92.12 115 ASP A N 1
ATOM 968 C CA . ASP A 1 115 ? -24.375 7.608 31.701 1.00 92.12 115 ASP A CA 1
ATOM 969 C C . ASP A 1 115 ? -24.411 8.507 32.944 1.00 92.12 115 ASP A C 1
ATOM 971 O O . ASP A 1 115 ? -23.612 9.434 33.049 1.00 92.12 115 ASP A O 1
ATOM 975 N N . ASP A 1 116 ? -25.236 8.173 33.937 1.00 91.69 116 ASP A N 1
ATOM 976 C CA . ASP A 1 116 ? -25.322 8.925 35.201 1.00 91.69 116 ASP A CA 1
ATOM 977 C C . ASP A 1 116 ? -24.126 8.686 36.137 1.00 91.69 116 ASP A C 1
ATOM 979 O O . ASP A 1 116 ? -23.961 9.362 37.150 1.00 91.69 116 ASP A O 1
ATOM 983 N N . ARG A 1 117 ? -23.283 7.700 35.816 1.00 88.50 117 ARG A N 1
ATOM 984 C CA . ARG A 1 117 ? -22.118 7.286 36.614 1.00 88.50 117 ARG A CA 1
ATOM 985 C C . ARG A 1 117 ? -20.789 7.654 35.970 1.00 88.50 117 ARG A C 1
ATOM 987 O O . ARG A 1 117 ? -19.734 7.365 36.539 1.00 88.50 117 ARG A O 1
ATOM 994 N N . MET A 1 118 ? -20.842 8.235 34.777 1.00 93.88 118 MET A N 1
ATOM 995 C CA . MET A 1 118 ? -19.694 8.753 34.055 1.00 93.88 118 MET A CA 1
ATOM 996 C C . MET A 1 118 ? -19.620 10.260 34.256 1.00 93.88 118 MET A C 1
ATOM 998 O O . MET A 1 118 ? -20.590 10.980 34.019 1.00 93.88 118 MET A O 1
ATOM 1002 N N . ASP A 1 119 ? -18.443 10.745 34.636 1.00 94.62 119 ASP A N 1
ATOM 1003 C CA . ASP A 1 119 ? -18.142 12.164 34.514 1.00 94.62 119 ASP A CA 1
ATOM 1004 C C . ASP A 1 119 ? -17.989 12.563 33.033 1.00 94.62 119 ASP A C 1
ATOM 1006 O O . ASP A 1 119 ? -18.000 11.732 32.117 1.00 94.62 119 ASP A O 1
ATOM 1010 N N . ASN A 1 120 ? -17.831 13.862 32.781 1.00 95.62 120 ASN A N 1
ATOM 1011 C CA . ASN A 1 120 ? -17.670 14.370 31.419 1.00 95.62 120 ASN A CA 1
ATOM 1012 C C . ASN A 1 120 ? -16.456 13.759 30.698 1.00 95.62 120 ASN A C 1
ATOM 1014 O O . ASN A 1 120 ? -16.512 13.552 29.486 1.00 95.62 120 ASN A O 1
ATOM 1018 N N . THR A 1 121 ? -15.383 13.440 31.424 1.00 96.19 121 THR A N 1
ATOM 1019 C CA . THR A 1 121 ? -14.170 12.835 30.860 1.00 96.19 121 THR A CA 1
ATOM 1020 C C . THR A 1 121 ? -14.452 11.424 30.349 1.00 96.19 121 THR A C 1
ATOM 1022 O O . THR A 1 121 ? -14.142 11.113 29.200 1.00 96.19 121 THR A O 1
ATOM 1025 N N . LEU A 1 122 ? -15.105 10.585 31.154 1.00 95.94 122 LEU A N 1
ATOM 1026 C CA . LEU A 1 122 ? -15.478 9.219 30.785 1.00 95.94 122 LEU A CA 1
ATOM 1027 C C . LEU A 1 122 ? -16.509 9.190 29.655 1.00 95.94 122 LEU A C 1
ATOM 1029 O O . LEU A 1 122 ? -16.409 8.343 28.765 1.00 95.94 122 LEU A O 1
ATOM 1033 N N . LYS A 1 123 ? -17.451 10.144 29.631 1.00 96.19 123 LYS A N 1
ATOM 1034 C CA . LYS A 1 123 ? -18.370 10.310 28.493 1.00 96.19 123 LYS A CA 1
ATOM 1035 C C . LYS A 1 123 ? -17.597 10.609 27.207 1.00 96.19 123 LYS A C 1
ATOM 1037 O O . LYS A 1 123 ? -17.820 9.950 26.194 1.00 96.19 123 LYS A O 1
ATOM 1042 N N . GLN A 1 124 ? -16.639 11.538 27.247 1.00 96.62 124 GLN A N 1
ATOM 1043 C CA . GLN A 1 124 ? -15.781 11.842 26.095 1.00 96.62 124 GLN A CA 1
ATOM 1044 C C . GLN A 1 124 ? -14.906 10.651 25.681 1.00 96.62 124 GLN A C 1
ATOM 1046 O O . GLN A 1 124 ? -14.726 10.409 24.488 1.00 96.62 124 GLN A O 1
ATOM 1051 N N . ASP A 1 125 ? -14.371 9.894 26.638 1.00 97.00 125 ASP A N 1
ATOM 1052 C CA . ASP A 1 125 ? -13.589 8.685 26.370 1.00 97.00 125 ASP A CA 1
ATOM 1053 C C . ASP A 1 125 ? -14.423 7.602 25.681 1.00 97.00 125 ASP A C 1
ATOM 1055 O O . ASP A 1 125 ? -13.951 6.968 24.731 1.00 97.00 125 ASP A O 1
ATOM 1059 N N . MET A 1 126 ? -15.672 7.415 26.118 1.00 96.81 126 MET A N 1
ATOM 1060 C CA . MET A 1 126 ? -16.614 6.495 25.486 1.00 96.81 126 MET A CA 1
ATOM 1061 C C . MET A 1 126 ? -16.904 6.903 24.039 1.00 96.81 126 MET A C 1
ATOM 1063 O O . MET A 1 126 ? -16.828 6.051 23.150 1.00 96.81 126 MET A O 1
ATOM 1067 N N . GLU A 1 127 ? -17.134 8.193 23.776 1.00 96.56 127 GLU A N 1
ATOM 1068 C CA . GLU A 1 127 ? -17.348 8.687 22.410 1.00 96.56 127 GLU A CA 1
ATOM 1069 C C . GLU A 1 127 ? -16.115 8.493 21.525 1.00 96.56 127 GLU A C 1
ATOM 1071 O O . GLU A 1 127 ? -16.231 7.957 20.422 1.00 96.56 127 GLU A O 1
ATOM 1076 N N . LYS A 1 128 ? -14.913 8.822 22.019 1.00 96.44 128 LYS A N 1
ATOM 1077 C CA . LYS A 1 128 ? -13.658 8.579 21.283 1.00 96.44 128 LYS A CA 1
ATOM 1078 C C . LYS A 1 128 ? -13.493 7.102 20.920 1.00 96.44 128 LYS A C 1
ATOM 1080 O O . LYS A 1 128 ? -13.082 6.773 19.803 1.00 96.44 128 LYS A O 1
ATOM 1085 N N . MET A 1 129 ? -13.827 6.202 21.846 1.00 96.06 129 MET A N 1
ATOM 1086 C CA . MET A 1 129 ? -13.753 4.760 21.621 1.00 96.06 129 MET A CA 1
ATOM 1087 C C . MET A 1 129 ? -14.789 4.283 20.592 1.00 96.06 129 MET A C 1
ATOM 1089 O O . MET A 1 129 ? -14.457 3.468 19.722 1.00 96.06 129 MET A O 1
ATOM 1093 N N . ILE A 1 130 ? -16.021 4.796 20.661 1.00 97.00 130 ILE A N 1
ATOM 1094 C CA . ILE A 1 130 ? -17.090 4.535 19.687 1.00 97.00 130 ILE A CA 1
ATOM 1095 C C . ILE A 1 130 ? -16.661 4.996 18.292 1.00 97.00 130 ILE A C 1
ATOM 1097 O O . ILE A 1 130 ? -16.754 4.220 17.337 1.00 97.00 130 ILE A O 1
ATOM 1101 N N . ASP A 1 131 ? -16.126 6.208 18.172 1.00 97.19 131 ASP A N 1
ATOM 1102 C CA . ASP A 1 131 ? -15.674 6.774 16.902 1.00 97.19 131 ASP A CA 1
ATOM 1103 C C . ASP A 1 131 ? -14.503 5.992 16.304 1.00 97.19 131 ASP A C 1
ATOM 1105 O O . ASP A 1 131 ? -14.491 5.709 15.102 1.00 97.19 131 ASP A O 1
ATOM 1109 N N . MET A 1 132 ? -13.541 5.573 17.132 1.00 96.75 132 MET A N 1
ATOM 1110 C CA . MET A 1 132 ? -12.458 4.691 16.698 1.00 96.75 132 MET A CA 1
ATOM 1111 C C . MET A 1 132 ? -13.005 3.345 16.209 1.00 96.75 132 MET A C 1
ATOM 1113 O O . MET A 1 132 ? -12.643 2.900 15.117 1.00 96.75 132 MET A O 1
ATOM 1117 N N . CYS A 1 133 ? -13.923 2.714 16.951 1.00 96.88 133 CYS A N 1
ATOM 1118 C CA . CYS A 1 133 ? -14.524 1.446 16.534 1.00 96.88 133 CYS A CA 1
ATOM 1119 C C . CYS A 1 133 ? -15.316 1.586 15.229 1.00 96.88 133 CYS A C 1
ATOM 1121 O O . CYS A 1 133 ? -15.183 0.732 14.351 1.00 96.88 133 CYS A O 1
ATOM 1123 N N . ARG A 1 134 ? -16.076 2.675 15.060 1.00 97.38 134 ARG A N 1
ATOM 1124 C CA . ARG A 1 134 ? -16.809 2.983 13.823 1.00 97.38 134 ARG A CA 1
ATOM 1125 C C . ARG A 1 134 ? -15.850 3.163 12.648 1.00 97.38 134 ARG A C 1
ATOM 1127 O O . ARG A 1 134 ? -16.049 2.549 11.599 1.00 97.38 134 ARG A O 1
ATOM 1134 N N . TYR A 1 135 ? -14.777 3.932 12.835 1.00 97.00 135 TYR A N 1
ATOM 1135 C CA . TYR A 1 135 ? -13.760 4.145 11.806 1.00 97.00 135 TYR A CA 1
ATOM 1136 C C . TYR A 1 135 ? -13.108 2.829 11.361 1.00 97.00 135 TYR A C 1
ATOM 1138 O O . TYR A 1 135 ? -13.007 2.572 10.159 1.00 97.00 135 TYR A O 1
ATOM 1146 N N . MET A 1 136 ? -12.694 1.992 12.318 1.00 95.88 136 MET A N 1
ATOM 1147 C CA . MET A 1 136 ? -12.033 0.710 12.048 1.00 95.88 136 MET A CA 1
ATOM 1148 C C . MET A 1 136 ? -12.989 -0.331 11.457 1.00 95.88 136 MET A C 1
ATOM 1150 O O . MET A 1 136 ? -12.586 -1.136 10.623 1.00 95.88 136 MET A O 1
ATOM 1154 N N . ALA A 1 137 ? -14.264 -0.321 11.848 1.00 95.19 137 ALA A N 1
ATOM 1155 C CA . ALA A 1 137 ? -15.271 -1.185 11.239 1.00 95.19 137 ALA A CA 1
ATOM 1156 C C . ALA A 1 137 ? -15.558 -0.787 9.780 1.00 95.19 137 ALA A C 1
ATOM 1158 O O . ALA A 1 137 ? -15.702 -1.669 8.931 1.00 95.19 137 ALA A O 1
ATOM 1159 N N . GLY A 1 138 ? -15.607 0.519 9.492 1.00 96.38 138 GLY A N 1
ATOM 1160 C CA . GLY A 1 138 ? -15.861 1.061 8.154 1.00 96.38 138 GLY A CA 1
ATOM 1161 C C . GLY A 1 138 ? -14.630 1.145 7.242 1.00 96.38 138 GLY A C 1
ATOM 1162 O O . GLY A 1 138 ? -14.775 1.305 6.032 1.00 96.38 138 GLY A O 1
ATOM 1163 N N . SER A 1 139 ? -13.401 1.045 7.764 1.00 96.00 139 SER A N 1
ATOM 1164 C CA . SER A 1 139 ? -12.184 1.088 6.934 1.00 96.00 139 SER A CA 1
ATOM 1165 C C . SER A 1 139 ? -12.107 -0.088 5.962 1.00 96.00 139 SER A C 1
ATOM 1167 O O . SER A 1 139 ? -11.734 0.110 4.812 1.00 96.00 139 SER A O 1
ATOM 1169 N N . ARG A 1 140 ? -12.534 -1.286 6.381 1.00 94.56 140 ARG A N 1
ATOM 1170 C CA . ARG A 1 140 ? -12.530 -2.484 5.529 1.00 94.56 140 ARG A CA 1
ATOM 1171 C C . ARG A 1 140 ? -13.364 -2.305 4.263 1.00 94.56 140 ARG A C 1
ATOM 1173 O O . ARG A 1 140 ? -12.930 -2.693 3.188 1.00 94.56 140 ARG A O 1
ATOM 1180 N N . GLU A 1 141 ? -14.557 -1.734 4.391 1.00 95.50 141 GLU A N 1
ATOM 1181 C CA . GLU A 1 141 ? -15.448 -1.507 3.249 1.00 95.50 141 GLU A CA 1
ATOM 1182 C C . GLU A 1 141 ? -14.862 -0.473 2.285 1.00 95.50 141 GLU A C 1
ATOM 1184 O O . GLU A 1 141 ? -14.790 -0.731 1.086 1.00 95.50 141 GLU A O 1
ATOM 1189 N N . ARG A 1 142 ? -14.321 0.632 2.817 1.00 97.31 142 ARG A N 1
ATOM 1190 C CA . ARG A 1 142 ? -13.599 1.634 2.018 1.00 97.31 142 ARG A CA 1
ATOM 1191 C C . ARG A 1 142 ? -12.420 1.017 1.260 1.00 97.31 142 ARG A C 1
ATOM 1193 O O . ARG A 1 142 ? -12.326 1.179 0.047 1.00 97.31 142 ARG A O 1
ATOM 1200 N N . ILE A 1 143 ? -11.575 0.243 1.946 1.00 97.81 143 ILE A N 1
ATOM 1201 C CA . ILE A 1 143 ? -10.443 -0.467 1.328 1.00 97.81 143 ILE A CA 1
ATOM 1202 C C . ILE A 1 143 ? -10.933 -1.482 0.290 1.00 97.81 143 ILE A C 1
ATOM 1204 O O . ILE A 1 143 ? -10.300 -1.623 -0.749 1.00 97.81 143 ILE A O 1
ATOM 1208 N N . SER A 1 144 ? -12.061 -2.161 0.516 1.00 97.12 144 SER A N 1
ATOM 1209 C CA . SER A 1 144 ? -12.633 -3.085 -0.470 1.00 97.12 144 SER A CA 1
ATOM 1210 C C . SER A 1 144 ? -13.042 -2.363 -1.753 1.00 97.12 144 SER A C 1
ATOM 1212 O O . SER A 1 144 ? -12.719 -2.837 -2.835 1.00 97.12 144 SER A O 1
ATOM 1214 N N . VAL A 1 145 ? -13.697 -1.203 -1.653 1.00 97.62 145 VAL A N 1
ATOM 1215 C CA . VAL A 1 145 ? -14.062 -0.393 -2.829 1.00 97.62 145 VAL A CA 1
ATOM 1216 C C . VAL A 1 145 ? -12.813 0.064 -3.586 1.00 97.62 145 VAL A C 1
ATOM 1218 O O . VAL A 1 145 ? -12.760 -0.039 -4.812 1.00 97.62 145 VAL A O 1
ATOM 1221 N N . ILE A 1 146 ? -11.790 0.529 -2.865 1.00 98.00 146 ILE A N 1
ATOM 1222 C CA . ILE A 1 146 ? -10.505 0.933 -3.451 1.00 98.00 146 ILE A CA 1
ATOM 1223 C C . ILE A 1 146 ? -9.821 -0.261 -4.134 1.00 98.00 146 ILE A C 1
ATOM 1225 O O . ILE A 1 146 ? -9.356 -0.132 -5.267 1.00 98.00 146 ILE A O 1
ATOM 1229 N N . TYR A 1 147 ? -9.834 -1.436 -3.494 1.00 97.88 147 TYR A N 1
ATOM 1230 C CA . TYR A 1 147 ? -9.262 -2.674 -4.021 1.00 97.88 147 TYR A CA 1
ATOM 1231 C C . TYR A 1 147 ? -9.873 -3.074 -5.369 1.00 97.88 147 TYR A C 1
ATOM 1233 O O . TYR A 1 147 ? -9.142 -3.435 -6.296 1.00 97.88 147 TYR A O 1
ATOM 1241 N N . GLU A 1 148 ? -11.197 -2.991 -5.502 1.00 97.94 148 GLU A N 1
ATOM 1242 C CA . GLU A 1 148 ? -11.869 -3.318 -6.762 1.00 97.94 148 GLU A CA 1
ATOM 1243 C C . GLU A 1 148 ? -11.459 -2.347 -7.877 1.00 97.94 148 GLU A C 1
ATOM 1245 O O . GLU A 1 148 ? -11.111 -2.788 -8.974 1.00 97.94 148 GLU A O 1
ATOM 1250 N N . LYS A 1 149 ? -11.382 -1.039 -7.588 1.00 97.62 149 LYS A N 1
ATOM 1251 C CA . LYS A 1 149 ? -10.945 -0.022 -8.563 1.00 97.62 149 LYS A CA 1
ATOM 1252 C C . LYS A 1 149 ? -9.530 -0.283 -9.083 1.00 97.62 149 LYS A C 1
ATOM 1254 O O . LYS A 1 149 ? -9.313 -0.303 -10.294 1.00 97.62 149 LYS A O 1
ATOM 1259 N N . GLY A 1 150 ? -8.560 -0.516 -8.199 1.00 97.50 150 GLY A N 1
ATOM 1260 C CA . GLY A 1 150 ? -7.186 -0.773 -8.653 1.00 97.50 150 GLY A CA 1
ATOM 1261 C C . GLY A 1 150 ? -7.030 -2.142 -9.316 1.00 97.50 150 GLY A C 1
ATOM 1262 O O . GLY A 1 150 ? -6.242 -2.283 -10.248 1.00 97.50 150 GLY A O 1
ATOM 1263 N N . SER A 1 151 ? -7.840 -3.136 -8.938 1.00 97.75 151 SER A N 1
ATOM 1264 C CA . SER A 1 151 ? -7.871 -4.430 -9.636 1.00 97.75 151 SER A CA 1
ATOM 1265 C C . SER A 1 151 ? -8.419 -4.290 -11.059 1.00 97.75 151 SER A C 1
ATOM 1267 O O . SER A 1 151 ? -7.849 -4.857 -11.992 1.00 97.75 151 SER A O 1
ATOM 1269 N N . GLN A 1 152 ? -9.465 -3.481 -11.252 1.00 97.81 152 GLN A N 1
ATOM 1270 C CA . GLN A 1 152 ? -9.967 -3.117 -12.579 1.00 97.81 152 GLN A CA 1
ATOM 1271 C C . GLN A 1 152 ? -8.901 -2.384 -13.402 1.00 97.81 152 GLN A C 1
ATOM 1273 O O . GLN A 1 152 ? -8.666 -2.773 -14.545 1.00 97.81 152 GLN A O 1
ATOM 1278 N N . ASN A 1 153 ? -8.207 -1.398 -12.821 1.00 97.19 153 ASN A N 1
ATOM 1279 C CA . ASN A 1 153 ? -7.120 -0.679 -13.494 1.00 97.19 153 ASN A CA 1
ATOM 1280 C C . ASN A 1 153 ? -5.995 -1.628 -13.958 1.00 97.19 153 ASN A C 1
ATOM 1282 O O . ASN A 1 153 ? -5.619 -1.619 -15.131 1.00 97.19 153 ASN A O 1
ATOM 1286 N N . ILE A 1 154 ? -5.529 -2.522 -13.078 1.00 96.81 154 ILE A N 1
ATOM 1287 C CA . ILE A 1 154 ? -4.500 -3.517 -13.417 1.00 96.81 154 ILE A CA 1
ATOM 1288 C C . ILE A 1 154 ? -4.981 -4.438 -14.545 1.00 96.81 154 ILE A C 1
ATOM 1290 O O . ILE A 1 154 ? -4.230 -4.716 -15.481 1.00 96.81 154 ILE A O 1
ATOM 1294 N N . ASN A 1 155 ? -6.227 -4.911 -14.479 1.00 96.88 155 ASN A N 1
ATOM 1295 C CA . ASN A 1 155 ? -6.791 -5.799 -15.496 1.00 96.88 155 ASN A CA 1
ATOM 1296 C C . ASN A 1 155 ? -6.949 -5.100 -16.853 1.00 96.88 155 ASN A C 1
ATOM 1298 O O . ASN A 1 155 ? -6.660 -5.711 -17.880 1.00 96.88 155 ASN A O 1
ATOM 1302 N N . GLN A 1 156 ? -7.345 -3.824 -16.871 1.00 96.38 156 GLN A N 1
ATOM 1303 C CA . GLN A 1 156 ? -7.420 -3.019 -18.093 1.00 96.38 156 GLN A CA 1
ATOM 1304 C C . GLN A 1 156 ? -6.040 -2.837 -18.733 1.00 96.38 156 GLN A C 1
ATOM 1306 O O . GLN A 1 156 ? -5.894 -3.057 -19.937 1.00 96.38 156 GLN A O 1
ATOM 1311 N N . MET A 1 157 ? -5.015 -2.513 -17.935 1.00 95.62 157 MET A N 1
ATOM 1312 C CA . MET A 1 157 ? -3.631 -2.426 -18.414 1.00 95.62 157 MET A CA 1
ATOM 1313 C C . MET A 1 157 ? -3.183 -3.760 -19.029 1.00 95.62 157 MET A C 1
ATOM 1315 O O . MET A 1 157 ? -2.684 -3.790 -20.158 1.00 95.62 157 MET A O 1
ATOM 1319 N N . LEU A 1 158 ? -3.418 -4.876 -18.328 1.00 94.19 158 LEU A N 1
ATOM 1320 C CA . LEU A 1 158 ? -3.048 -6.214 -18.800 1.00 94.19 158 LEU A CA 1
ATOM 1321 C C . LEU A 1 158 ? -3.776 -6.600 -20.093 1.00 94.19 158 LEU A C 1
ATOM 1323 O O . LEU A 1 158 ? -3.136 -7.108 -21.011 1.00 94.19 158 LEU A O 1
ATOM 1327 N N . ALA A 1 159 ? -5.079 -6.322 -20.191 1.00 94.94 159 ALA A N 1
ATOM 1328 C CA . ALA A 1 159 ? -5.871 -6.578 -21.394 1.00 94.94 159 ALA A CA 1
ATOM 1329 C C . ALA A 1 159 ? -5.365 -5.760 -22.594 1.00 94.94 159 ALA A C 1
ATOM 1331 O O . ALA A 1 159 ? -5.280 -6.261 -23.715 1.00 94.94 159 ALA A O 1
ATOM 1332 N N . ARG A 1 160 ? -4.965 -4.509 -22.350 1.00 95.44 160 ARG A N 1
ATOM 1333 C CA . ARG A 1 160 ? -4.388 -3.618 -23.362 1.00 95.44 160 ARG A CA 1
ATOM 1334 C C . ARG A 1 160 ? -2.951 -4.014 -23.748 1.00 95.44 160 ARG A C 1
ATOM 1336 O O . ARG A 1 160 ? -2.504 -3.775 -24.878 1.00 95.44 160 ARG A O 1
ATOM 1343 N N . GLY A 1 161 ? -2.221 -4.658 -22.837 1.00 94.31 161 GLY A N 1
ATOM 1344 C CA . GLY A 1 161 ? -0.862 -5.173 -23.029 1.00 94.31 161 GLY A CA 1
ATOM 1345 C C . GLY A 1 161 ? 0.235 -4.105 -22.973 1.00 94.31 161 GLY A C 1
ATOM 1346 O O . GLY A 1 161 ? 1.359 -4.348 -23.417 1.00 94.31 161 GLY A O 1
ATOM 1347 N N . TYR A 1 162 ? -0.078 -2.908 -22.475 1.00 96.69 162 TYR A N 1
ATOM 1348 C CA . TYR A 1 162 ? 0.920 -1.872 -22.228 1.00 96.69 162 TYR A CA 1
ATOM 1349 C C . TYR A 1 162 ? 0.503 -0.931 -21.099 1.00 96.69 162 TYR A C 1
ATOM 1351 O O . TYR A 1 162 ? -0.680 -0.624 -20.931 1.00 96.69 162 TYR A O 1
ATOM 1359 N N . LEU A 1 163 ? 1.516 -0.444 -20.392 1.00 97.25 163 LEU A N 1
ATOM 1360 C CA . LEU A 1 163 ? 1.453 0.501 -19.287 1.00 97.25 163 LEU A CA 1
ATOM 1361 C C . LEU A 1 163 ? 1.533 1.949 -19.789 1.00 97.25 163 LEU A C 1
ATOM 1363 O O . LEU A 1 163 ? 2.343 2.238 -20.669 1.00 97.25 163 LEU A O 1
ATOM 1367 N N . THR A 1 164 ? 0.754 2.857 -19.216 1.00 97.94 164 THR A N 1
ATOM 1368 C CA . THR A 1 164 ? 0.842 4.309 -19.432 1.00 97.94 164 THR A CA 1
ATOM 1369 C C . THR A 1 164 ? 1.115 5.046 -18.113 1.00 97.94 164 THR A C 1
ATOM 1371 O O . THR A 1 164 ? 0.923 4.464 -17.038 1.00 97.94 164 THR A O 1
ATOM 1374 N N . PRO A 1 165 ? 1.568 6.317 -18.156 1.00 97.62 165 PRO A N 1
ATOM 1375 C CA . PRO A 1 165 ? 1.712 7.143 -16.957 1.00 97.62 165 PRO A CA 1
ATOM 1376 C C . PRO A 1 165 ? 0.431 7.223 -16.119 1.00 97.62 165 PRO A C 1
ATOM 1378 O O . PRO A 1 165 ? 0.500 7.187 -14.893 1.00 97.62 165 PRO A O 1
ATOM 1381 N N . GLU A 1 166 ? -0.735 7.260 -16.764 1.00 97.69 166 GLU A N 1
ATOM 1382 C CA . GLU A 1 166 ? -2.035 7.350 -16.097 1.00 97.69 166 GLU A CA 1
ATOM 1383 C C . GLU A 1 166 ? -2.369 6.081 -15.307 1.00 97.69 166 GLU A C 1
ATOM 1385 O O . GLU A 1 166 ? -2.921 6.188 -14.211 1.00 97.69 166 GLU A O 1
ATOM 1390 N N . ASP A 1 167 ? -2.021 4.885 -15.805 1.00 97.56 167 ASP A N 1
ATOM 1391 C CA . ASP A 1 167 ? -2.240 3.657 -15.027 1.00 97.56 167 ASP A CA 1
ATOM 1392 C C . ASP A 1 167 ? -1.386 3.668 -13.753 1.00 97.56 167 ASP A C 1
ATOM 1394 O O . ASP A 1 167 ? -1.866 3.320 -12.676 1.00 97.56 167 ASP A O 1
ATOM 1398 N N . TYR A 1 168 ? -0.120 4.088 -13.870 1.00 96.19 168 TYR A N 1
ATOM 1399 C CA . TYR A 1 168 ? 0.770 4.212 -12.719 1.00 96.19 168 TYR A CA 1
ATOM 1400 C C . TYR A 1 168 ? 0.253 5.241 -11.720 1.00 96.19 168 TYR A C 1
ATOM 1402 O O . TYR A 1 168 ? 0.151 4.918 -10.538 1.00 96.19 168 TYR A O 1
ATOM 1410 N N . GLN A 1 169 ? -0.126 6.434 -12.181 1.00 96.00 169 GLN A N 1
ATOM 1411 C CA . GLN A 1 169 ? -0.654 7.474 -11.304 1.00 96.00 169 GLN A CA 1
ATOM 1412 C C . GLN A 1 169 ? -1.931 7.012 -10.598 1.00 96.00 169 GLN A C 1
ATOM 1414 O O . GLN A 1 169 ? -2.069 7.187 -9.389 1.00 96.00 169 GLN A O 1
ATOM 1419 N N . THR A 1 170 ? -2.842 6.369 -11.332 1.00 96.69 170 THR A N 1
ATOM 1420 C CA . THR A 1 170 ? -4.085 5.826 -10.771 1.00 96.69 170 THR A CA 1
ATOM 1421 C C . THR A 1 170 ? -3.784 4.802 -9.683 1.00 96.69 170 THR A C 1
ATOM 1423 O O . THR A 1 170 ? -4.309 4.906 -8.575 1.00 96.69 170 THR A O 1
ATOM 1426 N N . LEU A 1 171 ? -2.915 3.829 -9.966 1.00 96.94 171 LEU A N 1
ATOM 1427 C CA . LEU A 1 171 ? -2.559 2.794 -9.000 1.00 96.94 171 LEU A CA 1
ATOM 1428 C C . LEU A 1 171 ? -1.820 3.369 -7.781 1.00 96.94 171 LEU A C 1
ATOM 1430 O O . LEU A 1 171 ? -2.106 2.958 -6.658 1.00 96.94 171 LEU A O 1
ATOM 1434 N N . SER A 1 172 ? -0.912 4.326 -7.991 1.00 95.19 172 SER A N 1
ATOM 1435 C CA . SER A 1 172 ? -0.182 5.016 -6.919 1.00 95.19 172 SER A CA 1
ATOM 1436 C C . SER A 1 172 ? -1.136 5.769 -5.987 1.00 95.19 172 SER A C 1
ATOM 1438 O O . SER A 1 172 ? -1.113 5.560 -4.774 1.00 95.19 172 SER A O 1
ATOM 1440 N N . ASN A 1 173 ? -2.062 6.554 -6.546 1.00 95.00 173 ASN A N 1
ATOM 1441 C CA . ASN A 1 173 ? -3.057 7.294 -5.768 1.00 95.00 173 ASN A CA 1
ATOM 1442 C C . ASN A 1 173 ? -3.932 6.355 -4.927 1.00 95.00 173 ASN A C 1
ATOM 1444 O O . ASN A 1 173 ? -4.135 6.596 -3.738 1.00 95.00 173 ASN A O 1
ATOM 1448 N N . LEU A 1 174 ? -4.402 5.251 -5.516 1.00 97.19 174 LEU A N 1
ATOM 1449 C CA . LEU A 1 174 ? -5.210 4.261 -4.800 1.00 97.19 174 LEU A CA 1
ATOM 1450 C C . LEU A 1 174 ? -4.417 3.564 -3.680 1.00 97.19 174 LEU A C 1
ATOM 1452 O O . LEU A 1 174 ? -4.959 3.314 -2.604 1.00 97.19 174 LEU A O 1
ATOM 1456 N N . LEU A 1 175 ? -3.134 3.252 -3.905 1.00 96.06 175 LEU A N 1
ATOM 1457 C CA . LEU A 1 175 ? -2.253 2.709 -2.863 1.00 96.06 175 LEU A CA 1
ATOM 1458 C C . LEU A 1 175 ? -2.095 3.696 -1.704 1.00 96.06 175 LEU A C 1
ATOM 1460 O O . LEU A 1 175 ? -2.203 3.300 -0.542 1.00 96.06 175 LEU A O 1
ATOM 1464 N N . ASN A 1 176 ? -1.883 4.974 -2.011 1.00 94.38 176 ASN A N 1
ATOM 1465 C CA . ASN A 1 176 ? -1.714 6.017 -1.005 1.00 94.38 176 ASN A CA 1
ATOM 1466 C C . ASN A 1 176 ? -3.008 6.298 -0.230 1.00 94.38 176 ASN A C 1
ATOM 1468 O O . ASN A 1 176 ? -2.951 6.511 0.981 1.00 94.38 176 ASN A O 1
ATOM 1472 N N . GLU A 1 177 ? -4.177 6.172 -0.860 1.00 96.25 177 GLU A N 1
ATOM 1473 C CA . GLU A 1 177 ? -5.468 6.224 -0.167 1.00 96.25 177 GLU A CA 1
ATOM 1474 C C . GLU A 1 177 ? -5.603 5.091 0.870 1.00 96.25 177 GLU A C 1
ATOM 1476 O O . GLU A 1 177 ? -5.973 5.334 2.023 1.00 96.25 177 GLU A O 1
ATOM 1481 N N . VAL A 1 178 ? -5.232 3.853 0.512 1.00 97.00 178 VAL A N 1
ATOM 1482 C CA . VAL A 1 178 ? -5.225 2.714 1.453 1.00 97.00 178 VAL A CA 1
ATOM 1483 C C . VAL A 1 178 ? -4.230 2.943 2.592 1.00 97.00 178 VAL A C 1
ATOM 1485 O O . VAL A 1 178 ? -4.569 2.735 3.762 1.00 97.00 178 VAL A O 1
ATOM 1488 N N . ASN A 1 179 ? -3.018 3.395 2.267 1.00 94.75 179 ASN A N 1
ATOM 1489 C CA . ASN A 1 179 ? -1.980 3.715 3.248 1.00 94.75 179 ASN A CA 1
ATOM 1490 C C . ASN A 1 179 ? -2.463 4.777 4.242 1.00 94.75 179 ASN A C 1
ATOM 1492 O O . ASN A 1 179 ? -2.316 4.599 5.452 1.00 94.75 179 ASN A O 1
ATOM 1496 N N . PHE A 1 180 ? -3.123 5.830 3.757 1.00 95.38 180 PHE A N 1
ATOM 1497 C CA . PHE A 1 180 ? -3.679 6.874 4.609 1.00 95.38 180 PHE A CA 1
ATOM 1498 C C . PHE A 1 180 ? -4.817 6.359 5.499 1.00 95.38 180 PHE A C 1
ATOM 1500 O O . PHE A 1 180 ? -4.844 6.663 6.694 1.00 95.38 180 PHE A O 1
ATOM 1507 N N . ILE A 1 181 ? -5.724 5.521 4.974 1.00 96.25 181 ILE A N 1
ATOM 1508 C CA . ILE A 1 181 ? -6.785 4.896 5.783 1.00 96.25 181 ILE A CA 1
ATOM 1509 C C . ILE A 1 181 ? -6.181 4.095 6.943 1.00 96.25 181 ILE A C 1
ATOM 1511 O O . ILE A 1 181 ? -6.661 4.206 8.081 1.00 96.25 181 ILE A O 1
ATOM 1515 N N . ASN A 1 182 ? -5.136 3.314 6.661 1.00 94.81 182 ASN A N 1
ATOM 1516 C CA . ASN A 1 182 ? -4.421 2.509 7.649 1.00 94.81 182 ASN A CA 1
ATOM 1517 C C . ASN A 1 182 ? -3.698 3.384 8.679 1.00 94.81 182 ASN A C 1
ATOM 1519 O O . ASN A 1 182 ? -3.845 3.155 9.883 1.00 94.81 182 ASN A O 1
ATOM 1523 N N . TYR A 1 183 ? -2.982 4.412 8.224 1.00 94.69 183 TYR A N 1
ATOM 1524 C CA . TYR A 1 183 ? -2.292 5.375 9.079 1.00 94.69 183 TYR A CA 1
ATOM 1525 C C . TYR A 1 183 ? -3.258 6.080 10.045 1.00 94.69 183 TYR A C 1
ATOM 1527 O O . TYR A 1 183 ? -3.066 6.044 11.263 1.00 94.69 183 TYR A O 1
ATOM 1535 N N . GLN A 1 184 ? -4.365 6.622 9.535 1.00 95.00 184 GLN A N 1
ATOM 1536 C CA . GLN A 1 184 ? -5.415 7.240 10.350 1.00 95.00 184 GLN A CA 1
ATOM 1537 C C . GLN A 1 184 ? -6.027 6.251 11.353 1.00 95.00 184 GLN A C 1
ATOM 1539 O O . GLN A 1 184 ? -6.306 6.610 12.498 1.00 95.00 184 GLN A O 1
ATOM 1544 N N . GLY A 1 185 ? -6.195 4.985 10.961 1.00 94.44 185 GLY A N 1
ATOM 1545 C CA . GLY A 1 185 ? -6.653 3.927 11.862 1.00 94.44 185 GLY A CA 1
ATOM 1546 C C . GLY A 1 185 ? -5.684 3.663 13.016 1.00 94.44 185 GLY A C 1
ATOM 1547 O O . GLY A 1 185 ? -6.118 3.477 14.155 1.00 94.44 185 GLY A O 1
ATOM 1548 N N . LEU A 1 186 ? -4.375 3.675 12.756 1.00 93.88 186 LEU A N 1
ATOM 1549 C CA . LEU A 1 186 ? -3.346 3.549 13.792 1.00 93.88 186 LEU A CA 1
ATOM 1550 C C . LEU A 1 186 ? -3.348 4.760 14.732 1.00 93.88 186 LEU A C 1
ATOM 1552 O O . LEU A 1 186 ? -3.402 4.580 15.948 1.00 93.88 186 LEU A O 1
ATOM 1556 N N . ARG A 1 187 ? -3.378 5.982 14.185 1.00 94.12 187 ARG A N 1
ATOM 1557 C CA . ARG A 1 187 ? -3.419 7.229 14.970 1.00 94.12 187 ARG A CA 1
ATOM 1558 C C . ARG A 1 187 ? -4.656 7.306 15.862 1.00 94.12 187 ARG A C 1
ATOM 1560 O O . ARG A 1 187 ? -4.535 7.638 17.038 1.00 94.12 187 ARG A O 1
ATOM 1567 N N . LYS A 1 188 ? -5.836 6.945 15.343 1.00 94.50 188 LYS A N 1
ATOM 1568 C CA . LYS A 1 188 ? -7.076 6.889 16.136 1.00 94.50 188 LYS A CA 1
ATOM 1569 C C . LYS A 1 188 ? -6.987 5.874 17.268 1.00 94.50 188 LYS A C 1
ATOM 1571 O O . LYS A 1 188 ? -7.441 6.166 18.365 1.00 94.50 188 LYS A O 1
ATOM 1576 N N . GLN A 1 189 ? -6.387 4.709 17.033 1.00 93.19 189 GLN A N 1
ATOM 1577 C CA . GLN A 1 189 ? -6.171 3.733 18.101 1.00 93.19 189 GLN A CA 1
ATOM 1578 C C . GLN A 1 189 ? -5.216 4.271 19.171 1.00 93.19 189 GLN A C 1
ATOM 1580 O O . GLN A 1 189 ? -5.548 4.190 20.352 1.00 93.19 189 GLN A O 1
ATOM 1585 N N . ALA A 1 190 ? -4.090 4.867 18.769 1.00 93.56 190 ALA A N 1
ATOM 1586 C CA . ALA A 1 190 ? -3.123 5.459 19.693 1.00 93.56 190 ALA A CA 1
ATOM 1587 C C . ALA A 1 190 ? -3.743 6.563 20.560 1.00 93.56 190 ALA A C 1
ATOM 1589 O O . ALA A 1 190 ? -3.620 6.539 21.781 1.00 93.56 190 ALA A O 1
ATOM 1590 N N . ALA A 1 191 ? -4.523 7.459 19.951 1.00 93.56 191 ALA A N 1
ATOM 1591 C CA . ALA A 1 191 ? -5.226 8.533 20.653 1.00 93.56 191 ALA A CA 1
ATOM 1592 C C . ALA A 1 191 ? -6.304 8.047 21.646 1.00 93.56 191 ALA A C 1
ATOM 1594 O O . ALA A 1 191 ? -6.821 8.850 22.420 1.00 93.56 191 ALA A O 1
ATOM 1595 N N . THR A 1 192 ? -6.664 6.757 21.623 1.00 94.88 192 THR A N 1
ATOM 1596 C CA . THR A 1 192 ? -7.673 6.161 22.518 1.00 94.88 192 THR A CA 1
ATOM 1597 C C . THR A 1 192 ? -7.088 5.298 23.631 1.00 94.88 192 THR A C 1
ATOM 1599 O O . THR A 1 192 ? -7.856 4.737 24.402 1.00 94.88 192 THR A O 1
ATOM 1602 N N . TRP A 1 193 ? -5.765 5.151 23.752 1.00 94.00 193 TRP A N 1
ATOM 1603 C CA . TRP A 1 193 ? -5.184 4.235 24.745 1.00 94.00 193 TRP A CA 1
ATOM 1604 C C . TRP A 1 193 ? -5.541 4.581 26.186 1.00 94.00 193 TRP A C 1
ATOM 1606 O O . TRP A 1 193 ? -6.020 3.703 26.903 1.00 94.00 193 TRP A O 1
ATOM 1616 N N . ASP A 1 194 ? -5.417 5.847 26.574 1.00 93.94 194 ASP A N 1
ATOM 1617 C CA . ASP A 1 194 ? -5.779 6.268 27.930 1.00 93.94 194 ASP A CA 1
ATOM 1618 C C . ASP A 1 194 ? -7.289 6.122 28.178 1.00 93.94 194 ASP A C 1
ATOM 1620 O O . ASP A 1 194 ? -7.718 5.729 29.262 1.00 93.94 194 ASP A O 1
ATOM 1624 N N . SER A 1 195 ? -8.104 6.382 27.147 1.00 95.69 195 SER A N 1
ATOM 1625 C CA . SER A 1 195 ? -9.551 6.152 27.182 1.00 95.69 195 SER A CA 1
ATOM 1626 C C . SER A 1 195 ? -9.868 4.668 27.388 1.00 95.69 195 SER A C 1
ATOM 1628 O O . SER A 1 195 ? -10.742 4.327 28.179 1.00 95.69 195 SER A O 1
ATOM 1630 N N . VAL A 1 196 ? -9.144 3.764 26.718 1.00 94.81 196 VAL A N 1
ATOM 1631 C CA . VAL A 1 196 ? -9.294 2.311 26.891 1.00 94.81 196 VAL A CA 1
ATOM 1632 C C . VAL A 1 196 ? -8.966 1.897 28.323 1.00 94.81 196 VAL A C 1
ATOM 1634 O O . VAL A 1 196 ? -9.709 1.092 28.883 1.00 94.81 196 VAL A O 1
ATOM 1637 N N . ASP A 1 197 ? -7.900 2.442 28.912 1.00 94.00 197 ASP A N 1
ATOM 1638 C CA . ASP A 1 197 ? -7.489 2.115 30.282 1.00 94.00 197 ASP A CA 1
ATOM 1639 C C . ASP A 1 197 ? -8.562 2.540 31.298 1.00 94.00 197 ASP A C 1
ATOM 1641 O O . ASP A 1 197 ? -9.032 1.712 32.084 1.00 94.00 197 ASP A O 1
ATOM 1645 N N . ARG A 1 198 ? -9.041 3.788 31.209 1.00 95.06 198 ARG A N 1
ATOM 1646 C CA . ARG A 1 198 ? -10.094 4.312 32.098 1.00 95.06 198 ARG A CA 1
ATOM 1647 C C . ARG A 1 198 ? -11.435 3.599 31.922 1.00 95.06 198 ARG A C 1
ATOM 1649 O O . ARG A 1 198 ? -12.091 3.268 32.909 1.00 95.06 198 ARG A O 1
ATOM 1656 N N . LEU A 1 199 ? -11.840 3.303 30.685 1.00 95.25 199 LEU A N 1
ATOM 1657 C CA . LEU A 1 199 ? -13.079 2.560 30.423 1.00 95.25 199 LEU A CA 1
ATOM 1658 C C . LEU A 1 199 ? -12.989 1.106 30.907 1.00 95.25 199 LEU A C 1
ATOM 1660 O O . LEU A 1 199 ? -13.969 0.575 31.426 1.00 95.25 199 LEU A O 1
ATOM 1664 N N . ALA A 1 200 ? -11.832 0.450 30.770 1.00 94.25 200 ALA A N 1
ATOM 1665 C CA . ALA A 1 200 ? -11.642 -0.901 31.297 1.00 94.25 200 ALA A CA 1
ATOM 1666 C C . ALA A 1 200 ? -11.786 -0.928 32.827 1.00 94.25 200 ALA A C 1
ATOM 1668 O O . ALA A 1 200 ? -12.442 -1.816 33.374 1.00 94.25 200 ALA A O 1
ATOM 1669 N N . GLU A 1 201 ? -11.226 0.069 33.516 1.00 93.19 201 GLU A N 1
ATOM 1670 C CA . GLU A 1 201 ? -11.367 0.233 34.963 1.00 93.19 201 GLU A CA 1
ATOM 1671 C C . GLU A 1 201 ? -12.823 0.497 35.378 1.00 93.19 201 GLU A C 1
ATOM 1673 O O . GLU A 1 201 ? -13.324 -0.167 36.291 1.00 93.19 201 GLU A O 1
ATOM 1678 N N . LEU A 1 202 ? -13.528 1.381 34.659 1.00 93.38 202 LEU A N 1
ATOM 1679 C CA . LEU A 1 202 ? -14.952 1.667 34.860 1.00 93.38 202 LEU A CA 1
ATOM 1680 C C . LEU A 1 202 ? -15.793 0.383 34.818 1.00 93.38 202 LEU A C 1
ATOM 1682 O O . LEU A 1 202 ? -16.501 0.064 35.776 1.00 93.38 202 LEU A O 1
ATOM 1686 N N . PHE A 1 203 ? -15.679 -0.388 33.732 1.00 93.12 203 PHE A N 1
ATOM 1687 C CA . PHE A 1 203 ? -16.454 -1.618 33.547 1.00 93.12 203 PHE A CA 1
ATOM 1688 C C . PHE A 1 203 ? -16.035 -2.757 34.487 1.00 93.12 203 PHE A C 1
ATOM 1690 O O . PHE A 1 203 ? -16.809 -3.699 34.672 1.00 93.12 203 PHE A O 1
ATOM 1697 N N . ALA A 1 204 ? -14.831 -2.699 35.065 1.00 90.69 204 ALA A N 1
ATOM 1698 C CA . ALA A 1 204 ? -14.359 -3.676 36.041 1.00 90.69 204 ALA A CA 1
ATOM 1699 C C . ALA A 1 204 ? -14.861 -3.393 37.463 1.00 90.69 204 ALA A C 1
ATOM 1701 O O . ALA A 1 204 ? -15.124 -4.341 38.200 1.00 90.69 204 ALA A O 1
ATOM 1702 N N . ARG A 1 205 ? -14.959 -2.116 37.857 1.00 86.50 205 ARG A N 1
ATOM 1703 C CA . ARG A 1 205 ? -15.195 -1.717 39.255 1.00 86.50 205 ARG A CA 1
ATOM 1704 C C . ARG A 1 205 ? -16.624 -1.294 39.562 1.00 86.50 205 ARG A C 1
ATOM 1706 O O . ARG A 1 205 ? -17.057 -1.467 40.696 1.00 86.50 205 ARG A O 1
ATOM 1713 N N . GLN A 1 206 ? -17.347 -0.720 38.602 1.00 77.31 206 GLN A N 1
ATOM 1714 C CA . GLN A 1 206 ? -18.692 -0.220 38.875 1.00 77.31 206 GLN A CA 1
ATOM 1715 C C . GLN A 1 206 ? -19.741 -1.326 38.780 1.00 77.31 206 GLN A C 1
ATOM 1717 O O . GLN A 1 206 ? -19.971 -1.914 37.714 1.00 77.31 206 GLN A O 1
ATOM 1722 N N . ASP A 1 207 ? -20.430 -1.543 39.899 1.00 78.69 207 ASP A N 1
ATOM 1723 C CA . ASP A 1 207 ? -21.543 -2.475 39.977 1.00 78.69 207 ASP A CA 1
ATOM 1724 C C . ASP A 1 207 ? -22.851 -1.791 39.575 1.00 78.69 207 ASP A C 1
ATOM 1726 O O . ASP A 1 207 ? -23.414 -0.978 40.310 1.00 78.69 207 ASP A O 1
ATOM 1730 N N . VAL A 1 208 ? -23.294 -2.060 38.351 1.00 87.19 208 VAL A N 1
ATOM 1731 C CA . VAL A 1 208 ? -24.556 -1.573 37.793 1.00 87.19 208 VAL A CA 1
ATOM 1732 C C . VAL A 1 208 ? -25.522 -2.747 37.753 1.00 87.19 208 VAL A C 1
ATOM 1734 O O . VAL A 1 208 ? -25.139 -3.840 37.330 1.00 87.19 208 VAL A O 1
ATOM 1737 N N . ALA A 1 209 ? -26.773 -2.515 38.154 1.00 90.06 209 ALA A N 1
ATOM 1738 C CA . ALA A 1 209 ? -27.841 -3.486 37.970 1.00 90.06 209 ALA A CA 1
ATOM 1739 C C . ALA A 1 209 ? -28.082 -3.675 36.464 1.00 90.06 209 ALA A C 1
ATOM 1741 O O . ALA A 1 209 ? -28.651 -2.813 35.797 1.00 90.06 209 ALA A O 1
ATOM 1742 N N . LEU A 1 210 ? -27.585 -4.786 35.930 1.00 93.00 210 LEU A N 1
ATOM 1743 C CA . LEU A 1 210 ? -27.703 -5.174 34.529 1.00 93.00 210 LEU A CA 1
ATOM 1744 C C . LEU A 1 210 ? -28.457 -6.496 34.455 1.00 93.00 210 LEU A C 1
ATOM 1746 O O . LEU A 1 210 ? -28.268 -7.368 35.305 1.00 93.00 210 LEU A O 1
ATOM 1750 N N . ASP A 1 211 ? -29.259 -6.669 33.409 1.00 94.88 211 ASP A N 1
ATOM 1751 C CA . ASP A 1 211 ? -29.792 -7.987 33.091 1.00 94.88 211 ASP A CA 1
ATOM 1752 C C . ASP A 1 211 ? -28.670 -8.967 32.691 1.00 94.88 211 ASP A C 1
ATOM 1754 O O . ASP A 1 211 ? -27.497 -8.609 32.516 1.00 94.88 211 ASP A O 1
ATOM 1758 N N . VAL A 1 212 ? -29.036 -10.241 32.549 1.00 95.31 212 VAL A N 1
ATOM 1759 C CA . VAL A 1 212 ? -28.094 -11.325 32.240 1.00 95.31 212 VAL A CA 1
ATOM 1760 C C . VAL A 1 212 ? -27.335 -11.077 30.929 1.00 95.31 212 VAL A C 1
ATOM 1762 O O . VAL A 1 212 ? -26.140 -11.378 30.848 1.00 95.31 212 VAL A O 1
ATOM 1765 N N . GLU A 1 213 ? -27.986 -10.520 29.909 1.00 96.25 213 GLU A N 1
ATOM 1766 C CA . GLU A 1 213 ? -27.376 -10.298 28.596 1.00 96.25 213 GLU A CA 1
ATOM 1767 C C . GLU A 1 213 ? -26.419 -9.103 28.615 1.00 96.25 213 GLU A C 1
ATOM 1769 O O . GLU A 1 213 ? -25.272 -9.215 28.173 1.00 96.25 213 GLU A O 1
ATOM 1774 N N . LEU A 1 214 ? -26.817 -7.983 29.214 1.00 96.12 214 LEU A N 1
ATOM 1775 C CA . LEU A 1 214 ? -25.960 -6.814 29.404 1.00 96.12 214 LEU A CA 1
ATOM 1776 C C . LEU A 1 214 ? -24.761 -7.130 30.298 1.00 96.12 214 LEU A C 1
ATOM 1778 O O . LEU A 1 214 ? -23.647 -6.679 30.021 1.00 96.12 214 LEU A O 1
ATOM 1782 N N . HIS A 1 215 ? -24.935 -7.973 31.318 1.00 94.81 215 HIS A N 1
ATOM 1783 C CA . HIS A 1 215 ? -23.825 -8.430 32.148 1.00 94.81 215 HIS A CA 1
ATOM 1784 C C . HIS A 1 215 ? -22.798 -9.244 31.338 1.00 94.81 215 HIS A C 1
ATOM 1786 O O . HIS A 1 215 ? -21.584 -9.038 31.480 1.00 94.81 215 HIS A O 1
ATOM 1792 N N . LYS A 1 216 ?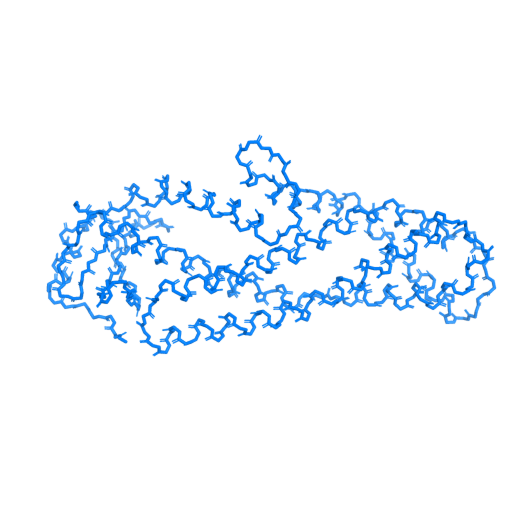 -23.256 -10.129 30.436 1.00 95.56 216 LYS A N 1
ATOM 1793 C CA . LYS A 1 216 ? -22.374 -10.848 29.496 1.00 95.56 216 LYS A CA 1
ATOM 1794 C C . LYS A 1 216 ? -21.645 -9.875 28.568 1.00 95.56 216 LYS A C 1
ATOM 1796 O O . LYS A 1 216 ? -20.422 -9.988 28.434 1.00 95.56 216 LYS A O 1
ATOM 1801 N N . LYS A 1 217 ? -22.358 -8.900 27.987 1.00 96.94 217 LYS A N 1
ATOM 1802 C CA . LYS A 1 217 ? -21.772 -7.853 27.127 1.00 96.94 217 LYS A CA 1
ATOM 1803 C C . LYS A 1 217 ? -20.707 -7.049 27.871 1.00 96.94 217 LYS A C 1
ATOM 1805 O O . LYS A 1 217 ? -19.603 -6.906 27.353 1.00 96.94 217 LYS A O 1
ATOM 1810 N N . ARG A 1 218 ? -20.962 -6.629 29.117 1.00 96.00 218 ARG A N 1
ATOM 1811 C CA . ARG A 1 218 ? -19.982 -5.935 29.976 1.00 96.00 218 ARG A CA 1
ATOM 1812 C C . ARG A 1 218 ? -18.721 -6.767 30.190 1.00 96.00 218 ARG A C 1
ATOM 1814 O O . ARG A 1 218 ? -17.614 -6.289 29.942 1.00 96.00 218 ARG A O 1
ATOM 1821 N N . LYS A 1 219 ? -18.869 -8.027 30.617 1.00 94.50 219 LYS A N 1
ATOM 1822 C CA . LYS A 1 219 ? -17.731 -8.931 30.864 1.00 94.50 219 LYS A CA 1
ATOM 1823 C C . LYS A 1 219 ? -16.898 -9.138 29.598 1.00 94.50 219 LYS A C 1
ATOM 1825 O O . LYS A 1 219 ? -15.665 -9.132 29.644 1.00 94.50 219 LYS A O 1
ATOM 1830 N N . ARG A 1 220 ? -17.570 -9.311 28.460 1.00 95.94 220 ARG A N 1
ATOM 1831 C CA . ARG A 1 220 ? -16.928 -9.487 27.159 1.00 95.94 220 ARG A CA 1
ATOM 1832 C C . ARG A 1 220 ? -16.232 -8.209 26.685 1.00 95.94 220 ARG A C 1
ATOM 1834 O O . ARG A 1 220 ? -15.078 -8.298 26.268 1.00 95.94 220 ARG A O 1
ATOM 1841 N N . LEU A 1 221 ? -16.877 -7.047 26.800 1.00 96.19 221 LEU A N 1
ATOM 1842 C CA . LEU A 1 221 ? -16.291 -5.745 26.483 1.00 96.19 221 LEU A CA 1
ATOM 1843 C C . LEU A 1 221 ? -15.023 -5.505 27.302 1.00 96.19 221 LEU A C 1
ATOM 1845 O O . LEU A 1 221 ? -13.984 -5.203 26.722 1.00 96.19 221 LEU A O 1
ATOM 1849 N N . ASN A 1 222 ? -15.067 -5.731 28.617 1.00 94.38 222 ASN A N 1
ATOM 1850 C CA . ASN A 1 222 ? -13.899 -5.555 29.477 1.00 94.38 222 ASN A CA 1
ATOM 1851 C C . ASN A 1 222 ? -12.717 -6.440 29.026 1.00 94.38 222 ASN A C 1
ATOM 1853 O O . ASN A 1 222 ? -11.596 -5.960 28.873 1.00 94.38 222 ASN A O 1
ATOM 1857 N N . LYS A 1 223 ? -12.967 -7.712 28.675 1.00 93.69 223 LYS A N 1
ATOM 1858 C CA . LYS A 1 223 ? -11.932 -8.603 28.113 1.00 93.69 223 LYS A CA 1
ATOM 1859 C C . LYS A 1 223 ? -11.350 -8.081 26.787 1.00 93.69 223 LYS A C 1
ATOM 1861 O O . LYS A 1 223 ? -10.147 -8.216 26.539 1.00 93.69 223 LYS A O 1
ATOM 1866 N N . LEU A 1 224 ? -12.188 -7.507 25.922 1.00 93.38 224 LEU A N 1
ATOM 1867 C CA . LEU A 1 224 ? -11.746 -6.906 24.660 1.00 93.38 224 LEU A CA 1
ATOM 1868 C C . LEU A 1 224 ? -10.885 -5.660 24.909 1.00 93.38 224 LEU A C 1
ATOM 1870 O O . LEU A 1 224 ? -9.843 -5.522 24.270 1.00 93.38 224 LEU A O 1
ATOM 1874 N N . LEU A 1 225 ? -11.264 -4.800 25.859 1.00 93.12 225 LEU A N 1
ATOM 1875 C CA . LEU A 1 225 ? -10.492 -3.614 26.248 1.00 93.12 225 LEU A CA 1
ATOM 1876 C C . LEU A 1 225 ? -9.132 -3.998 26.848 1.00 93.12 225 LEU A C 1
ATOM 1878 O O . LEU A 1 225 ? -8.105 -3.512 26.383 1.00 93.12 225 LEU A O 1
ATOM 1882 N N . GLN A 1 226 ? -9.091 -4.969 27.764 1.00 89.19 226 GLN A N 1
ATOM 1883 C CA . GLN A 1 226 ? -7.847 -5.483 28.361 1.00 89.19 226 GLN A CA 1
ATOM 1884 C C . GLN A 1 226 ? -6.867 -6.084 27.340 1.00 89.19 226 GLN A C 1
ATOM 1886 O O . GLN A 1 226 ? -5.665 -6.163 27.578 1.00 89.19 226 GLN A O 1
ATOM 1891 N N . THR A 1 227 ? -7.343 -6.521 26.173 1.00 85.81 227 THR A N 1
ATOM 1892 C CA . THR A 1 227 ? -6.431 -6.975 25.114 1.00 85.81 227 THR A CA 1
ATOM 1893 C C . THR A 1 227 ? -5.653 -5.799 24.514 1.00 85.81 227 THR A C 1
ATOM 1895 O O . THR A 1 227 ? -4.481 -5.961 24.184 1.00 85.81 227 THR A O 1
ATOM 1898 N N . TYR A 1 228 ? -6.259 -4.609 24.434 1.00 79.94 228 TYR A N 1
ATOM 1899 C CA . TYR A 1 228 ? -5.641 -3.381 23.911 1.00 79.94 228 TYR A CA 1
ATOM 1900 C C . TYR A 1 228 ? -4.674 -2.705 24.891 1.00 79.94 228 TYR A C 1
ATOM 1902 O O . TYR A 1 228 ? -3.861 -1.877 24.476 1.00 79.94 228 TYR A O 1
ATOM 1910 N N . THR A 1 229 ? -4.720 -3.065 26.173 1.00 81.75 229 THR A N 1
ATOM 1911 C CA . THR A 1 229 ? -3.791 -2.547 27.190 1.00 81.75 229 THR A CA 1
ATOM 1912 C C . THR A 1 229 ? -2.445 -3.278 27.188 1.00 81.75 229 THR A C 1
ATOM 1914 O O . THR A 1 229 ? -1.497 -2.866 27.851 1.00 81.75 229 THR A O 1
ATOM 1917 N N . ARG A 1 230 ? -2.304 -4.349 26.391 1.00 85.31 230 ARG A N 1
ATOM 1918 C CA . ARG A 1 230 ? -1.044 -5.089 26.251 1.00 85.31 230 ARG A CA 1
ATOM 1919 C C . ARG A 1 230 ? 0.036 -4.205 25.622 1.00 85.31 230 ARG A C 1
ATOM 1921 O O . ARG A 1 230 ? -0.029 -3.905 24.429 1.00 85.31 230 ARG A O 1
ATOM 1928 N N . GLY A 1 231 ? 1.091 -3.903 26.382 1.00 87.50 231 GLY A N 1
ATOM 1929 C CA . GLY A 1 231 ? 2.192 -3.032 25.944 1.00 87.50 231 GLY A CA 1
ATOM 1930 C C . GLY A 1 231 ? 2.841 -3.437 24.613 1.00 87.50 231 GLY A C 1
ATOM 1931 O O . GLY A 1 231 ? 3.168 -2.576 23.804 1.00 87.50 231 GLY A O 1
ATOM 1932 N N . LYS A 1 232 ? 2.932 -4.744 24.312 1.00 89.25 232 LYS A N 1
ATOM 1933 C CA . LYS A 1 232 ? 3.442 -5.232 23.016 1.00 89.25 232 LYS A CA 1
ATOM 1934 C C . LYS A 1 232 ? 2.627 -4.710 21.824 1.00 89.25 232 LYS A C 1
ATOM 1936 O O . LYS A 1 232 ? 3.214 -4.355 20.809 1.00 89.25 232 LYS A O 1
ATOM 1941 N N . LEU A 1 233 ? 1.297 -4.669 21.933 1.00 85.62 233 LEU A N 1
ATOM 1942 C CA . LEU A 1 233 ? 0.432 -4.205 20.844 1.00 85.62 233 LEU A CA 1
ATOM 1943 C C . LEU A 1 233 ? 0.512 -2.687 20.667 1.00 85.62 233 LEU A C 1
ATOM 1945 O O . LEU A 1 233 ? 0.545 -2.225 19.529 1.00 85.62 233 LEU A O 1
ATOM 1949 N N . ARG A 1 234 ? 0.601 -1.931 21.772 1.00 90.75 234 ARG A N 1
ATOM 1950 C CA . ARG A 1 234 ? 0.823 -0.477 21.727 1.00 90.75 234 ARG A CA 1
ATOM 1951 C C . ARG A 1 234 ? 2.145 -0.158 21.037 1.00 90.75 234 ARG A C 1
ATOM 1953 O O . ARG A 1 234 ? 2.133 0.525 20.022 1.00 90.75 234 ARG A O 1
ATOM 1960 N N . LYS A 1 235 ? 3.240 -0.794 21.466 1.00 90.19 235 LYS A N 1
ATOM 1961 C CA . LYS A 1 235 ? 4.564 -0.624 20.852 1.00 90.19 235 LYS A CA 1
ATOM 1962 C C . LYS A 1 235 ? 4.572 -0.935 19.351 1.00 90.19 235 LYS A C 1
ATOM 1964 O O . LYS A 1 235 ? 5.106 -0.162 18.570 1.00 90.19 235 LYS A O 1
ATOM 1969 N N . MET A 1 236 ? 3.939 -2.033 18.925 1.00 87.94 236 MET A N 1
ATOM 1970 C CA . MET A 1 236 ? 3.832 -2.359 17.494 1.00 87.94 236 MET A CA 1
ATOM 1971 C C . MET A 1 236 ? 3.089 -1.275 16.695 1.00 87.94 236 MET A C 1
ATOM 1973 O O . MET A 1 236 ? 3.461 -0.988 15.556 1.00 87.94 236 MET A O 1
ATOM 1977 N N . ALA A 1 237 ? 2.042 -0.679 17.272 1.00 88.56 237 ALA A N 1
ATOM 1978 C CA . ALA A 1 237 ? 1.314 0.417 16.642 1.00 88.56 237 ALA A CA 1
ATOM 1979 C C . ALA A 1 237 ? 2.140 1.715 16.609 1.00 88.56 237 ALA A C 1
ATOM 1981 O O . ALA A 1 237 ? 2.163 2.364 15.569 1.00 88.56 237 ALA A O 1
ATOM 1982 N N . GLU A 1 238 ? 2.858 2.057 17.684 1.00 90.81 238 GLU A N 1
ATOM 1983 C CA . GLU A 1 238 ? 3.786 3.202 17.722 1.00 90.81 238 GLU A CA 1
ATOM 1984 C C . GLU A 1 238 ? 4.898 3.061 16.686 1.00 90.81 238 GLU A C 1
ATOM 1986 O O . GLU A 1 238 ? 5.152 3.992 15.928 1.00 90.81 238 GLU A O 1
ATOM 1991 N N . ASP A 1 239 ? 5.528 1.886 16.613 1.00 90.44 239 ASP A N 1
ATOM 1992 C CA . ASP A 1 239 ? 6.576 1.602 15.635 1.00 90.44 239 ASP A CA 1
ATOM 1993 C C . ASP A 1 239 ? 6.034 1.745 14.204 1.00 90.44 239 ASP A C 1
ATOM 1995 O O . ASP A 1 239 ? 6.696 2.341 13.359 1.00 90.44 239 ASP A O 1
ATOM 1999 N N . SER A 1 240 ? 4.802 1.286 13.951 1.00 90.00 240 SER A N 1
ATOM 2000 C CA . SER A 1 240 ? 4.144 1.438 12.646 1.00 90.00 240 SER A CA 1
ATOM 2001 C C . SER A 1 240 ? 3.840 2.903 12.316 1.00 90.00 240 SER A C 1
ATOM 2003 O O . SER A 1 240 ? 4.115 3.339 11.202 1.00 90.00 240 SER A O 1
ATOM 2005 N N . ILE A 1 241 ? 3.305 3.676 13.273 1.00 91.12 241 ILE A N 1
ATOM 2006 C CA . ILE A 1 241 ? 3.074 5.124 13.121 1.00 91.12 241 ILE A CA 1
ATOM 2007 C C . ILE A 1 241 ? 4.396 5.825 12.813 1.00 91.12 241 ILE A C 1
ATOM 2009 O O . ILE A 1 241 ? 4.471 6.585 11.852 1.00 91.12 241 ILE A O 1
ATOM 2013 N N . ARG A 1 242 ? 5.454 5.509 13.567 1.00 88.25 242 ARG A N 1
ATOM 2014 C CA . ARG A 1 242 ? 6.784 6.076 13.355 1.00 88.25 242 ARG A CA 1
ATOM 2015 C C . ARG A 1 242 ? 7.305 5.751 11.963 1.00 88.25 242 ARG A C 1
ATOM 2017 O O . ARG A 1 242 ? 7.828 6.651 11.329 1.00 88.25 242 ARG A O 1
ATOM 2024 N N . THR A 1 243 ? 7.130 4.523 11.466 1.00 85.50 243 THR A N 1
ATOM 2025 C CA . THR A 1 243 ? 7.525 4.172 10.094 1.00 85.50 243 THR A CA 1
ATOM 2026 C C . THR A 1 243 ? 6.846 5.070 9.064 1.00 85.50 243 THR A C 1
ATOM 2028 O O . THR A 1 243 ? 7.545 5.571 8.192 1.00 85.50 243 THR A O 1
ATOM 2031 N N . TYR A 1 244 ? 5.541 5.351 9.186 1.00 84.75 244 TYR A N 1
ATOM 2032 C CA . TYR A 1 244 ? 4.876 6.341 8.325 1.00 84.75 244 TYR A CA 1
ATOM 2033 C C . TYR A 1 244 ? 5.509 7.735 8.476 1.00 84.75 244 TYR A C 1
ATOM 2035 O O . TYR A 1 244 ? 5.882 8.362 7.490 1.00 84.75 244 TYR A O 1
ATOM 2043 N N . GLU A 1 245 ? 5.682 8.209 9.705 1.00 85.94 245 GLU A N 1
ATOM 2044 C CA . GLU A 1 245 ? 6.120 9.583 9.996 1.00 85.94 245 GLU A CA 1
ATOM 2045 C C . GLU A 1 245 ? 7.639 9.802 9.804 1.00 85.94 245 GLU A C 1
ATOM 2047 O O . GLU A 1 245 ? 8.109 10.931 9.901 1.00 85.94 245 GLU A O 1
ATOM 2052 N N . THR A 1 246 ? 8.430 8.750 9.542 1.00 74.69 246 THR A N 1
ATOM 2053 C CA . THR A 1 246 ? 9.871 8.838 9.215 1.00 74.69 246 THR A CA 1
ATOM 2054 C C . THR A 1 246 ? 10.166 9.083 7.737 1.00 74.69 246 THR A C 1
ATOM 2056 O O . THR A 1 246 ? 11.321 9.305 7.386 1.00 74.69 246 THR A O 1
ATOM 2059 N N . TYR A 1 247 ? 9.159 9.036 6.861 1.00 64.19 247 TYR A N 1
ATOM 2060 C CA . TYR A 1 247 ? 9.352 9.239 5.419 1.00 64.19 247 TYR A CA 1
ATOM 2061 C C . TYR A 1 247 ? 9.582 10.704 5.018 1.00 64.19 247 TYR A C 1
ATOM 2063 O O . TYR A 1 247 ? 9.858 10.993 3.857 1.00 64.19 247 TYR A O 1
ATOM 2071 N N . THR A 1 248 ? 9.501 11.637 5.960 1.00 57.97 248 THR A N 1
ATOM 2072 C CA . THR A 1 248 ? 9.817 13.051 5.763 1.00 57.97 248 THR A CA 1
ATOM 2073 C C . THR A 1 248 ? 11.295 13.305 6.101 1.00 57.97 248 THR A C 1
ATOM 2075 O O . THR A 1 248 ? 11.671 13.159 7.264 1.00 57.97 248 THR A O 1
ATOM 2078 N N . PRO A 1 249 ? 12.143 13.699 5.122 1.00 53.56 249 PRO A N 1
ATOM 2079 C CA . PRO A 1 249 ? 13.603 13.770 5.275 1.00 53.56 249 PRO A CA 1
ATOM 2080 C C . PRO A 1 249 ? 14.117 14.601 6.459 1.00 53.56 249 PRO A C 1
ATOM 2082 O O . PRO A 1 249 ? 15.210 14.329 6.944 1.00 53.56 249 PRO A O 1
ATOM 2085 N N . ASP A 1 250 ? 13.330 15.568 6.947 1.00 52.31 250 ASP A N 1
ATOM 2086 C CA . ASP A 1 250 ? 13.828 16.585 7.879 1.00 52.31 250 ASP A CA 1
ATOM 2087 C C . ASP A 1 250 ? 13.036 16.725 9.192 1.00 52.31 250 ASP A C 1
ATOM 2089 O O . ASP A 1 250 ? 13.501 17.420 10.096 1.00 52.31 250 ASP A O 1
ATOM 2093 N N . LYS A 1 251 ? 11.861 16.090 9.347 1.00 54.75 251 LYS A N 1
ATOM 2094 C CA . LYS A 1 251 ? 11.045 16.135 10.585 1.00 54.75 251 LYS A CA 1
ATOM 2095 C C . LYS A 1 251 ? 10.103 14.944 10.663 1.00 54.75 251 LYS A C 1
ATOM 2097 O O . LYS A 1 251 ? 9.480 14.629 9.662 1.00 54.75 251 LYS A O 1
ATOM 2102 N N . HIS A 1 252 ? 9.896 14.367 11.847 1.00 60.88 252 HIS A N 1
ATOM 2103 C CA . HIS A 1 252 ? 8.712 13.539 12.091 1.00 60.88 252 HIS A CA 1
ATOM 2104 C C . HIS A 1 252 ? 7.460 14.398 11.872 1.00 60.88 252 HIS A C 1
ATOM 2106 O O . HIS A 1 252 ? 7.228 15.338 12.635 1.00 60.88 252 HIS A O 1
ATOM 2112 N N . ALA A 1 253 ? 6.694 14.122 10.817 1.00 71.31 253 ALA A N 1
ATOM 2113 C CA . ALA A 1 253 ? 5.495 14.881 10.482 1.00 71.31 253 ALA A CA 1
ATOM 2114 C C . ALA A 1 253 ? 4.264 13.977 10.564 1.00 71.31 253 ALA A C 1
ATOM 2116 O O . ALA A 1 253 ? 4.233 12.895 9.983 1.00 71.31 253 ALA A O 1
ATOM 2117 N N . VAL A 1 254 ? 3.254 14.430 11.304 1.00 83.00 254 VAL A N 1
ATOM 2118 C CA . VAL A 1 254 ? 1.930 13.804 11.323 1.00 83.00 254 VAL A CA 1
ATOM 2119 C C . VAL A 1 254 ? 1.232 14.166 10.016 1.00 83.00 254 VAL A C 1
ATOM 2121 O O . VAL A 1 254 ? 1.174 15.344 9.680 1.00 83.00 254 VAL A O 1
ATOM 2124 N N . PHE A 1 255 ? 0.689 13.179 9.304 1.00 85.38 255 PHE A N 1
ATOM 2125 C CA . PHE A 1 255 ? -0.052 13.437 8.067 1.00 85.38 255 PHE A CA 1
ATOM 2126 C C . PHE A 1 255 ? -1.518 13.765 8.364 1.00 85.38 255 PHE A C 1
ATOM 2128 O O . PHE A 1 255 ? -2.252 12.976 8.971 1.00 85.38 255 PHE A O 1
ATOM 2135 N N . HIS A 1 256 ? -1.972 14.919 7.900 1.00 86.19 256 HIS A N 1
ATOM 2136 C CA . HIS A 1 256 ? -3.340 15.404 8.043 1.00 86.19 256 HIS A CA 1
ATOM 2137 C C . HIS A 1 256 ? -4.191 15.148 6.797 1.00 86.19 256 HIS A C 1
ATOM 2139 O O . HIS A 1 256 ? -5.419 15.111 6.9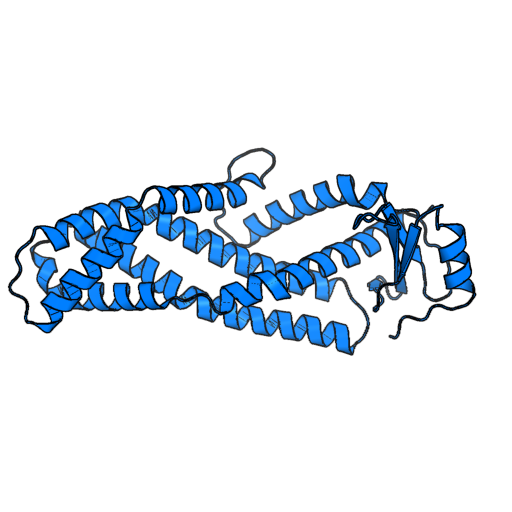00 1.00 86.19 256 HIS A O 1
ATOM 2145 N N . SER A 1 257 ? -3.565 14.895 5.647 1.00 86.69 257 SER A N 1
ATOM 2146 C CA . SER A 1 257 ? -4.243 14.574 4.391 1.00 86.69 257 SER A CA 1
ATOM 2147 C C . SER A 1 257 ? -3.551 13.436 3.636 1.00 86.69 257 SER A C 1
ATOM 2149 O O . SER A 1 257 ? -2.417 13.057 3.938 1.00 86.69 257 SER A O 1
ATOM 2151 N N . VAL A 1 258 ? -4.257 12.877 2.647 1.00 87.94 258 VAL A N 1
ATOM 2152 C CA . VAL A 1 258 ? -3.665 11.924 1.696 1.00 87.94 258 VAL A CA 1
ATOM 2153 C C . VAL A 1 258 ? -2.552 12.609 0.898 1.00 87.94 258 VAL A C 1
ATOM 2155 O O . VAL A 1 258 ? -1.513 11.996 0.687 1.00 87.94 258 VAL A O 1
ATOM 2158 N N . ASP A 1 259 ? -2.735 13.876 0.521 1.00 89.94 259 ASP A N 1
ATOM 2159 C CA . ASP A 1 259 ? -1.779 14.634 -0.295 1.00 89.94 259 ASP A CA 1
ATOM 2160 C C . ASP A 1 259 ? -0.430 14.821 0.413 1.00 89.94 259 ASP A C 1
ATOM 2162 O O . ASP A 1 259 ? 0.616 14.608 -0.191 1.00 89.94 259 ASP A O 1
ATOM 2166 N N . GLU A 1 260 ? -0.428 15.110 1.720 1.00 88.25 260 GLU A N 1
ATOM 2167 C CA . GLU A 1 260 ? 0.818 15.200 2.497 1.00 88.25 260 GLU A CA 1
ATOM 2168 C C . GLU A 1 260 ? 1.576 13.861 2.537 1.00 88.25 260 GLU A C 1
ATOM 2170 O O . GLU A 1 260 ? 2.809 13.833 2.509 1.00 88.25 260 GLU A O 1
ATOM 2175 N N . LEU A 1 261 ? 0.842 12.741 2.596 1.00 87.44 261 LEU A N 1
ATOM 2176 C CA . LEU A 1 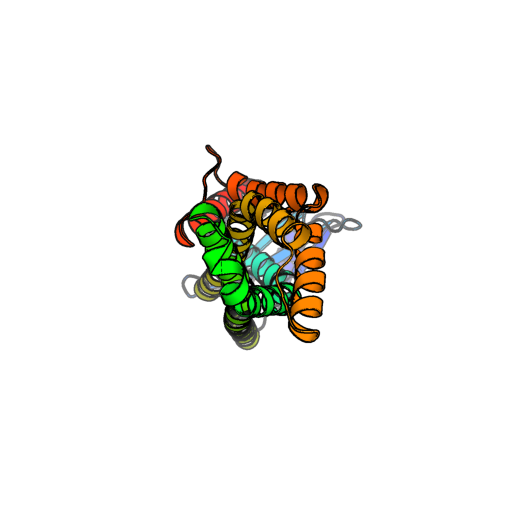261 ? 1.424 11.399 2.565 1.00 87.44 261 LEU A CA 1
ATOM 2177 C C . LEU A 1 261 ? 1.971 11.064 1.171 1.00 87.44 261 LEU A C 1
ATOM 2179 O O . LEU A 1 261 ? 3.064 10.502 1.076 1.00 87.44 261 LEU A O 1
ATOM 2183 N N . ILE A 1 262 ? 1.242 11.429 0.109 1.00 88.38 262 ILE A N 1
ATOM 2184 C CA . ILE A 1 262 ? 1.689 11.289 -1.285 1.00 88.38 262 ILE A CA 1
ATOM 2185 C C . ILE A 1 262 ? 3.004 12.046 -1.480 1.00 88.38 262 ILE A C 1
ATOM 2187 O O . ILE A 1 262 ? 3.985 11.441 -1.902 1.00 88.38 262 ILE A O 1
ATOM 2191 N N . ASP A 1 263 ? 3.062 13.320 -1.091 1.00 87.12 263 ASP A N 1
ATOM 2192 C CA . ASP A 1 263 ? 4.253 14.159 -1.251 1.00 87.12 263 ASP A CA 1
ATOM 2193 C C . ASP A 1 263 ? 5.487 13.567 -0.552 1.00 87.12 263 ASP A C 1
ATOM 2195 O O . ASP A 1 263 ? 6.597 13.597 -1.093 1.00 87.12 263 ASP A O 1
ATOM 2199 N N . ALA A 1 264 ? 5.317 13.023 0.657 1.00 86.12 264 ALA A N 1
ATOM 2200 C CA . ALA A 1 264 ? 6.408 12.383 1.387 1.00 86.12 264 ALA A CA 1
ATOM 2201 C C . ALA A 1 264 ? 6.886 11.096 0.694 1.00 86.12 264 ALA A C 1
ATOM 2203 O O . ALA A 1 264 ? 8.093 10.878 0.550 1.00 86.12 264 ALA A O 1
ATOM 2204 N N . PHE A 1 265 ? 5.953 10.257 0.239 1.00 87.06 265 PHE A N 1
ATOM 2205 C CA . PHE A 1 265 ? 6.282 8.989 -0.414 1.00 87.06 265 PHE A CA 1
ATOM 2206 C C . PHE A 1 265 ? 6.907 9.207 -1.792 1.00 87.06 265 PHE A C 1
ATOM 2208 O O . PHE A 1 265 ? 7.914 8.569 -2.092 1.00 87.06 265 PHE A O 1
ATOM 2215 N N . ASP A 1 266 ? 6.410 10.163 -2.575 1.00 87.94 266 ASP A N 1
ATOM 2216 C CA . ASP A 1 266 ? 6.961 10.499 -3.889 1.00 87.94 266 ASP A CA 1
ATOM 2217 C C . ASP A 1 266 ? 8.405 11.009 -3.787 1.00 87.94 266 ASP A C 1
ATOM 2219 O O . ASP A 1 266 ? 9.262 10.623 -4.589 1.00 87.94 266 ASP A O 1
ATOM 2223 N N . ARG A 1 267 ? 8.724 11.817 -2.763 1.00 87.00 267 ARG A N 1
ATOM 2224 C CA . ARG A 1 267 ? 10.109 12.248 -2.494 1.00 87.00 267 ARG A CA 1
ATOM 2225 C C . ARG A 1 267 ? 11.008 11.068 -2.143 1.00 87.00 267 ARG A C 1
ATOM 2227 O O . ARG A 1 267 ? 12.125 10.978 -2.657 1.00 87.00 267 ARG A O 1
ATOM 2234 N N . GLN A 1 268 ? 10.543 10.161 -1.285 1.00 85.25 268 GLN A N 1
ATOM 2235 C CA . GLN A 1 268 ? 11.326 8.986 -0.910 1.00 85.25 268 GLN A CA 1
ATOM 2236 C C . GLN A 1 268 ? 11.531 8.037 -2.096 1.00 85.25 268 GLN A C 1
ATOM 2238 O O . GLN A 1 268 ? 12.636 7.521 -2.287 1.00 85.25 268 GLN A O 1
ATOM 2243 N N . ASP A 1 269 ? 10.492 7.809 -2.895 1.00 88.94 269 ASP A N 1
ATOM 2244 C CA . ASP A 1 269 ? 10.553 6.958 -4.077 1.00 88.94 269 ASP A CA 1
ATOM 2245 C C . ASP A 1 269 ? 11.474 7.557 -5.141 1.00 88.94 269 ASP A C 1
ATOM 2247 O O . ASP A 1 269 ? 12.242 6.814 -5.754 1.00 88.94 269 ASP A O 1
ATOM 2251 N N . GLU A 1 270 ? 11.503 8.884 -5.296 1.00 91.50 270 GLU A N 1
ATOM 2252 C CA . GLU A 1 270 ? 12.486 9.560 -6.147 1.00 91.50 270 GLU A CA 1
ATOM 2253 C C . GLU A 1 270 ? 13.917 9.346 -5.635 1.00 91.50 270 GLU A C 1
ATOM 2255 O O . GLU A 1 270 ? 14.789 8.928 -6.398 1.00 91.50 270 GLU A O 1
ATOM 2260 N N . ILE A 1 271 ? 14.168 9.538 -4.335 1.00 90.50 271 ILE A N 1
ATOM 2261 C CA . ILE A 1 271 ? 15.489 9.290 -3.735 1.00 90.50 271 ILE A CA 1
ATOM 2262 C C . ILE A 1 271 ? 15.919 7.832 -3.952 1.00 90.50 271 ILE A C 1
ATOM 2264 O O . ILE A 1 271 ? 17.058 7.571 -4.350 1.00 90.50 271 ILE A O 1
ATOM 2268 N N . ASN A 1 272 ? 15.019 6.877 -3.713 1.00 90.50 272 ASN A N 1
ATOM 2269 C CA . ASN A 1 272 ? 15.281 5.453 -3.907 1.00 90.50 272 ASN A CA 1
ATOM 2270 C C . ASN A 1 272 ? 15.533 5.130 -5.382 1.00 90.50 272 ASN A C 1
ATOM 2272 O O . ASN A 1 272 ? 16.459 4.384 -5.701 1.00 90.50 272 ASN A O 1
ATOM 2276 N N . PHE A 1 273 ? 14.756 5.712 -6.294 1.00 94.62 273 PHE A N 1
ATOM 2277 C CA . PHE A 1 273 ? 14.936 5.533 -7.728 1.00 94.62 273 PHE A CA 1
ATOM 2278 C C . PHE A 1 273 ? 16.317 6.023 -8.178 1.00 94.62 273 PHE A C 1
ATOM 2280 O O . PHE A 1 273 ? 17.044 5.271 -8.835 1.00 94.62 273 PHE A O 1
ATOM 2287 N N . GLN A 1 274 ? 16.722 7.221 -7.748 1.00 94.88 274 GLN A N 1
ATOM 2288 C CA . GLN A 1 274 ? 18.031 7.795 -8.069 1.00 94.88 274 GLN A CA 1
ATOM 2289 C C . GLN A 1 274 ? 19.193 7.008 -7.451 1.00 94.88 274 GLN A C 1
ATOM 2291 O O . GLN A 1 274 ? 20.217 6.814 -8.103 1.00 94.88 274 GLN A O 1
ATOM 2296 N N . LYS A 1 275 ? 19.056 6.522 -6.211 1.00 94.44 275 LYS A N 1
ATOM 2297 C CA . LYS A 1 275 ? 20.139 5.810 -5.510 1.00 94.44 275 LYS A CA 1
ATOM 2298 C C . LYS A 1 275 ? 20.259 4.334 -5.887 1.00 94.44 275 LYS A C 1
ATOM 2300 O O . LYS A 1 275 ? 21.365 3.804 -5.865 1.00 94.44 275 LYS A O 1
ATOM 2305 N N . VAL A 1 276 ? 19.148 3.666 -6.199 1.00 94.31 276 VAL A N 1
ATOM 2306 C CA . VAL A 1 276 ? 19.099 2.202 -6.368 1.00 94.31 276 VAL A CA 1
ATOM 2307 C C . VAL A 1 276 ? 18.908 1.800 -7.827 1.00 94.31 276 VAL A C 1
ATOM 2309 O O . VAL A 1 276 ? 19.642 0.952 -8.326 1.00 94.31 276 VAL A O 1
ATOM 2312 N N . ASN A 1 277 ? 17.952 2.404 -8.539 1.00 95.69 277 ASN A N 1
ATOM 2313 C CA . ASN A 1 277 ? 17.587 1.961 -9.890 1.00 95.69 277 ASN A CA 1
ATOM 2314 C C . ASN A 1 277 ? 18.427 2.628 -10.979 1.00 95.69 277 ASN A C 1
ATOM 2316 O O . ASN A 1 277 ? 18.871 1.959 -11.914 1.00 95.69 277 ASN A O 1
ATOM 2320 N N . MET A 1 278 ? 18.681 3.932 -10.856 1.00 96.88 278 MET A N 1
ATOM 2321 C CA . MET A 1 278 ? 19.440 4.679 -11.858 1.00 96.88 278 MET A CA 1
ATOM 2322 C C . MET A 1 278 ? 20.863 4.147 -12.070 1.00 96.88 278 MET A C 1
ATOM 2324 O O . MET A 1 278 ? 21.242 3.989 -13.232 1.00 96.88 278 MET A O 1
ATOM 2328 N N . PRO A 1 279 ? 21.646 3.767 -11.041 1.00 97.44 279 PRO A N 1
ATOM 2329 C CA . PRO A 1 279 ? 22.968 3.170 -11.253 1.00 97.44 279 PRO A CA 1
ATOM 2330 C C . PRO A 1 279 ? 22.939 1.867 -12.067 1.00 97.44 279 PRO A C 1
ATOM 2332 O O . PRO A 1 279 ? 23.932 1.510 -12.696 1.00 97.44 279 PRO A O 1
ATOM 2335 N N . LEU A 1 280 ? 21.799 1.169 -12.089 1.00 97.44 280 LEU A N 1
ATOM 2336 C CA . LEU A 1 280 ? 21.614 -0.085 -12.819 1.00 97.44 280 LEU A CA 1
ATOM 2337 C C . LEU A 1 280 ? 21.143 0.127 -14.267 1.00 97.44 280 LEU A C 1
ATOM 2339 O O . LEU A 1 280 ? 21.162 -0.818 -15.059 1.00 97.44 280 LEU A O 1
ATOM 2343 N N . LEU A 1 281 ? 20.727 1.337 -14.647 1.00 98.06 281 LEU A N 1
ATOM 2344 C CA . LEU A 1 281 ? 20.324 1.645 -16.019 1.00 98.06 281 LEU A CA 1
ATOM 2345 C C . LEU A 1 281 ? 21.543 1.597 -16.955 1.00 98.06 281 LEU A C 1
ATOM 2347 O O . LEU A 1 281 ? 22.517 2.317 -16.747 1.00 98.06 281 LEU A O 1
ATOM 2351 N N . ARG A 1 282 ? 21.485 0.756 -17.994 1.00 97.75 282 ARG A N 1
ATOM 2352 C CA . ARG A 1 282 ? 22.587 0.516 -18.947 1.00 97.75 282 ARG A CA 1
ATOM 2353 C C . ARG A 1 282 ? 22.491 1.331 -20.235 1.00 97.75 282 ARG A C 1
ATOM 2355 O O . ARG A 1 282 ? 23.387 1.230 -21.066 1.00 97.75 282 ARG A O 1
ATOM 2362 N N . ASN A 1 283 ? 21.407 2.082 -20.418 1.00 97.75 283 ASN A N 1
ATOM 2363 C CA . ASN A 1 283 ? 21.236 2.959 -21.571 1.00 97.75 283 ASN A CA 1
ATOM 2364 C C . ASN A 1 283 ? 22.385 3.985 -21.661 1.00 97.75 283 ASN A C 1
ATOM 2366 O O . ASN A 1 283 ? 22.795 4.487 -20.605 1.00 97.75 283 ASN A O 1
ATOM 2370 N N . PRO A 1 284 ? 22.891 4.251 -22.885 1.00 91.75 284 PRO A N 1
ATOM 2371 C CA . PRO A 1 284 ? 23.988 5.184 -23.134 1.00 91.75 284 PRO A CA 1
ATOM 2372 C C . PRO A 1 284 ? 23.599 6.636 -22.849 1.00 91.75 284 PRO A C 1
ATOM 2374 O O . PRO A 1 284 ? 22.404 6.980 -23.005 1.00 91.75 284 PRO A O 1
#

Foldseek 3Di:
DFQDCDPLNVVLQVVLADPQWDKDKDGFWAADPNFTKIKIWIAHHPDRDTQAIFIAGSNNHGDALVVVLVRVLQVVLVVVLVVCLVPPLVDLLVDDLVLLVLLLVLLVVCCVQCVVVDDPVLVVLSVLSNVLSVLSSCLSVVSVVLSVQLVVLVVVCVVVRYHYPVSSVSSLLSVLVNVVSVLVSLVSLLVNLVSLVVVLVVLVPDDTPDPPVSVVSSVVSSVSSVVSNPPVNSVVSVVVNQVQQPLAPPDSDDDPDSVVSSVSVVVSSVVCCVPPVSVNYPRD

pLDDT: mean 93.27, std 6.83, range [52.31, 98.5]